Protein AF-A0A815REK2-F1 (afdb_monomer_lite)

Secondary structure (DSSP, 8-state):
-------------S--------------TTSHHHHHHHHHHHHHHHH-S-------------HHHHHHHHHHHHTS-S---HHHHTTT-HHHHHHHHHHHHHHHHHHHHHHHHHHHHHHHHHHHHHHHHHHHHHHHHHHHHHHHHHHHHHHHHHHHHHHHHHHHHHHHHHHHHHHHHHHHHHHHHHHHHHHHHHHHHHHHHHHHHHHHHHHHHHHHHHHHHHHHHHHHHHHHHHHHHHHHS--HHHHHHHHHHHHHHHHHHHHHHHHHHHHHHHHHHHHHHHHHHHHHHHHHHHHHHHHHHHHHH-

Organism: NCBI:txid392030

Radius of gyration: 104.07 Å; chains: 1; bounding box: 160×60×293 Å

Sequence (306 aa):
MPCEFWLFGSDVQKKGIVTSIPTFGCNSGTSITIMLETLHQWMSSTYNKQVCIFTDGEDKYDEATFTAKFNQIRNRNHSVSVYDICRTNVEPLKRIFASISCTIVTTRDEIDQLVQQINQNIAIDNDLLQGITRVENNVQKLIVNYQKLEKNSKELKILTDKLTSESQTIQASADQAIVAKEKQKLETASNELKQHISDIADHIKRLKENERKIKRLNDDIDDARDTIAELNTKIKAETNSPNPNIQKIQSFQLQIVEQEKKIVEIEDKISTLKQNSASAVQNFELLRDKTEETQTKVTSTLKTIN

InterPro domains:
  IPR036465 von Willebrand factor A-like domain superfamily [SSF53300] (23-120)

Structure (mmCIF, N/CA/C/O backbone):
data_AF-A0A815REK2-F1
#
_entry.id   AF-A0A815REK2-F1
#
loop_
_atom_site.group_PDB
_atom_site.id
_atom_site.type_symbol
_atom_site.label_atom_id
_atom_site.label_alt_id
_atom_site.label_comp_id
_atom_site.label_asym_id
_atom_site.label_entity_id
_atom_site.label_seq_id
_atom_site.pdbx_PDB_ins_code
_atom_site.Cartn_x
_atom_site.Cartn_y
_atom_site.Cartn_z
_atom_site.occupancy
_atom_site.B_iso_or_equiv
_atom_site.auth_seq_id
_atom_site.auth_comp_id
_atom_site.auth_asym_id
_atom_site.auth_atom_id
_atom_site.pdbx_PDB_model_num
ATOM 1 N N . MET A 1 1 ? 41.272 51.834 -130.971 1.00 29.14 1 MET A N 1
ATOM 2 C CA . MET A 1 1 ? 40.015 51.350 -130.361 1.00 29.14 1 MET A CA 1
ATOM 3 C C . MET A 1 1 ? 40.391 50.570 -129.112 1.00 29.14 1 MET A C 1
ATOM 5 O O . MET A 1 1 ? 41.301 49.756 -129.223 1.00 29.14 1 MET A O 1
ATOM 9 N N . PRO A 1 2 ? 39.817 50.877 -127.939 1.00 27.23 2 PRO A N 1
ATOM 10 C CA . PRO A 1 2 ? 40.194 50.235 -126.685 1.00 27.23 2 PRO A CA 1
ATOM 11 C C . PRO A 1 2 ? 39.584 48.829 -126.621 1.00 27.23 2 PRO A C 1
ATOM 13 O O . PRO A 1 2 ? 38.385 48.671 -126.830 1.00 27.23 2 PRO A O 1
ATOM 16 N N . CYS A 1 3 ? 40.405 47.811 -126.364 1.00 27.50 3 CYS A N 1
ATOM 17 C CA . CYS A 1 3 ? 39.909 46.483 -126.011 1.00 27.50 3 CYS A CA 1
ATOM 18 C C . CYS A 1 3 ? 39.581 46.489 -124.515 1.00 27.50 3 CYS A C 1
ATOM 20 O O . CYS A 1 3 ? 40.487 46.516 -123.684 1.00 27.50 3 CYS A O 1
ATOM 22 N N . GLU A 1 4 ? 38.294 46.508 -124.179 1.00 25.67 4 GLU A N 1
ATOM 23 C CA . GLU A 1 4 ? 37.819 46.239 -122.823 1.00 25.67 4 GLU A CA 1
ATOM 24 C C . GLU A 1 4 ? 38.001 44.750 -122.506 1.00 25.67 4 GLU A C 1
ATOM 26 O O . GLU A 1 4 ? 37.571 43.885 -123.270 1.00 25.67 4 GLU A O 1
ATOM 31 N N . PHE A 1 5 ? 38.634 44.448 -121.372 1.00 30.42 5 PHE A N 1
ATOM 32 C CA . PHE A 1 5 ? 38.740 43.092 -120.842 1.00 30.42 5 PHE A CA 1
ATOM 33 C C . PHE A 1 5 ? 37.793 42.940 -119.651 1.00 30.42 5 PHE A C 1
ATOM 35 O O . PHE A 1 5 ? 37.905 43.663 -118.663 1.00 30.42 5 PHE A O 1
ATOM 42 N N . TRP A 1 6 ? 36.877 41.978 -119.744 1.00 26.83 6 TRP A N 1
ATOM 43 C CA . TRP A 1 6 ? 35.986 41.584 -118.656 1.00 26.83 6 TRP A CA 1
ATOM 44 C C . TRP A 1 6 ? 36.604 40.409 -117.891 1.00 26.83 6 TRP A C 1
ATOM 46 O O . TRP A 1 6 ? 36.891 39.365 -118.475 1.00 26.83 6 TRP A O 1
ATOM 56 N N . LEU A 1 7 ? 36.792 40.569 -116.581 1.00 29.47 7 LEU A N 1
ATOM 57 C CA . LEU A 1 7 ? 37.136 39.488 -115.657 1.00 29.47 7 LEU A CA 1
ATOM 58 C C . LEU A 1 7 ? 35.852 39.021 -114.962 1.00 29.47 7 LEU A C 1
ATOM 60 O O . LEU A 1 7 ? 35.290 39.750 -114.148 1.00 29.47 7 LEU A O 1
ATOM 64 N N . PHE A 1 8 ? 35.394 37.806 -115.264 1.00 29.94 8 PHE A N 1
ATOM 65 C CA . PHE A 1 8 ? 34.380 37.127 -114.456 1.00 29.94 8 PHE A CA 1
ATOM 66 C C . PHE A 1 8 ? 35.081 36.360 -113.333 1.00 29.94 8 PHE A C 1
ATOM 68 O O . PHE A 1 8 ? 35.720 35.341 -113.580 1.00 29.94 8 PHE A O 1
ATOM 75 N N . GLY A 1 9 ? 34.972 36.859 -112.101 1.00 31.19 9 GLY A N 1
ATOM 76 C CA . GLY A 1 9 ? 35.385 36.147 -110.894 1.00 31.19 9 GLY A CA 1
ATOM 77 C C . GLY A 1 9 ? 34.181 35.918 -109.990 1.00 31.19 9 GLY A C 1
ATOM 78 O O . GLY A 1 9 ? 33.690 36.858 -109.375 1.00 31.19 9 GLY A O 1
ATOM 79 N N . SER A 1 10 ? 33.694 34.680 -109.929 1.00 30.41 10 SER A N 1
ATOM 80 C CA . SER A 1 10 ? 32.761 34.215 -108.900 1.00 30.41 10 SER A CA 1
ATOM 81 C C . SER A 1 10 ? 33.522 33.863 -107.617 1.00 30.41 10 SER A C 1
ATOM 83 O O . SER A 1 10 ? 34.574 33.228 -107.683 1.00 30.41 10 SER A O 1
ATOM 85 N N . ASP A 1 11 ? 32.966 34.258 -106.471 1.00 32.06 11 ASP A N 1
ATOM 86 C CA . ASP A 1 11 ? 33.455 34.007 -105.109 1.00 32.06 11 ASP A CA 1
ATOM 87 C C . ASP A 1 11 ? 33.949 32.574 -104.848 1.00 32.06 11 ASP A C 1
ATOM 89 O O . ASP A 1 11 ? 33.210 31.615 -105.068 1.00 32.06 11 ASP A O 1
ATOM 93 N N . VAL A 1 12 ? 35.135 32.441 -104.230 1.00 33.12 12 VAL A N 1
ATOM 94 C CA . VAL A 1 12 ? 35.497 31.277 -103.397 1.00 33.12 12 VAL A CA 1
ATOM 95 C C . VAL A 1 12 ? 36.352 31.724 -102.204 1.00 33.12 12 VAL A C 1
ATOM 97 O O . VAL A 1 12 ? 37.527 32.068 -102.335 1.00 33.12 12 VAL A O 1
ATOM 100 N N . GLN A 1 13 ? 35.762 31.669 -101.007 1.00 32.91 13 GLN A N 1
ATOM 101 C CA . GLN A 1 13 ? 36.493 31.653 -99.742 1.00 32.91 13 GLN A CA 1
ATOM 102 C C . GLN A 1 13 ? 37.077 30.259 -99.467 1.00 32.91 13 GLN A C 1
ATOM 104 O O . GLN A 1 13 ? 36.375 29.257 -99.555 1.00 32.91 13 GLN A O 1
ATOM 109 N N . LYS A 1 14 ? 38.316 30.268 -98.958 1.00 34.75 14 LYS A N 1
ATOM 110 C CA . LYS A 1 14 ? 39.015 29.214 -98.197 1.00 34.75 14 LYS A CA 1
ATOM 111 C C . LYS A 1 14 ? 39.405 27.929 -98.947 1.00 34.75 14 LYS A C 1
ATOM 113 O O . LYS A 1 14 ? 38.580 27.170 -99.427 1.00 34.75 14 LYS A O 1
ATOM 118 N N . LYS A 1 15 ? 40.709 27.641 -98.819 1.00 35.22 15 LYS A N 1
ATOM 119 C CA . LYS A 1 15 ? 41.502 26.503 -99.321 1.00 35.22 15 LYS A CA 1
ATOM 120 C C . LYS A 1 15 ? 41.892 26.629 -100.792 1.00 35.22 15 LYS A C 1
ATOM 122 O O . LYS A 1 15 ? 41.181 26.230 -101.703 1.00 35.22 15 LYS A O 1
ATOM 127 N N . GLY A 1 16 ? 43.073 27.217 -100.979 1.00 35.16 16 GLY A N 1
ATOM 128 C CA . GLY A 1 16 ? 43.698 27.433 -102.271 1.00 35.16 16 GLY A CA 1
ATOM 129 C C . GLY A 1 16 ? 44.081 26.125 -102.948 1.00 35.16 16 GLY A C 1
ATOM 130 O O . GLY A 1 16 ? 45.058 25.496 -102.563 1.00 35.16 16 GLY A O 1
ATOM 131 N N . ILE A 1 17 ? 43.325 25.779 -103.984 1.00 32.78 17 ILE A N 1
ATOM 132 C CA . ILE A 1 17 ? 43.828 25.155 -105.206 1.00 32.78 17 ILE A CA 1
ATOM 133 C C . ILE A 1 17 ? 43.044 25.818 -106.344 1.00 32.78 17 ILE A C 1
ATOM 135 O O . ILE A 1 17 ? 41.855 25.562 -106.521 1.00 32.78 17 ILE A O 1
ATOM 139 N N . VAL A 1 18 ? 43.686 26.724 -107.082 1.00 31.91 18 VAL A N 1
ATOM 140 C CA . VAL A 1 18 ? 43.109 27.319 -108.296 1.00 31.91 18 VAL A CA 1
ATOM 141 C C . VAL A 1 18 ? 43.255 26.287 -109.416 1.00 31.91 18 VAL A C 1
ATOM 143 O O . VAL A 1 18 ? 44.373 25.935 -109.775 1.00 31.91 18 VAL A O 1
ATOM 146 N N . THR A 1 19 ? 42.143 25.761 -109.933 1.00 31.48 19 THR A N 1
ATOM 147 C CA . THR A 1 19 ? 42.112 24.677 -110.942 1.00 31.48 19 THR A CA 1
ATOM 148 C C . THR A 1 19 ? 41.732 25.138 -112.353 1.00 31.48 19 THR A C 1
ATOM 150 O O . THR A 1 19 ? 41.485 24.306 -113.220 1.00 31.48 19 THR A O 1
ATOM 153 N N . SER A 1 20 ? 41.725 26.441 -112.643 1.00 34.88 20 SER A N 1
ATOM 154 C CA . SER A 1 20 ? 41.377 26.946 -113.978 1.00 34.88 20 SER A CA 1
ATOM 155 C C . SER A 1 20 ? 42.457 27.862 -114.550 1.00 34.88 20 SER A C 1
ATOM 157 O O . SER A 1 20 ? 42.703 28.945 -114.021 1.00 34.88 20 SER A O 1
ATOM 159 N N . ILE A 1 21 ? 43.063 27.440 -115.663 1.00 34.72 21 ILE A N 1
ATOM 160 C CA . ILE A 1 21 ? 43.865 28.305 -116.535 1.00 34.72 21 ILE A CA 1
ATOM 161 C C . ILE A 1 21 ? 42.878 29.153 -117.357 1.00 34.72 21 ILE A C 1
ATOM 163 O O . ILE A 1 21 ? 42.015 28.574 -118.019 1.00 34.72 21 ILE A O 1
ATOM 167 N N . PRO A 1 22 ? 42.954 30.495 -117.338 1.00 37.12 22 PRO A N 1
ATOM 168 C CA . PRO A 1 22 ? 42.117 31.323 -118.198 1.00 37.12 22 PRO A CA 1
ATOM 169 C C . PRO A 1 22 ? 42.470 31.085 -119.674 1.00 37.12 22 PRO A C 1
ATOM 171 O O . PRO A 1 22 ? 43.611 31.270 -120.096 1.00 37.12 22 PRO A O 1
ATOM 174 N N . THR A 1 23 ? 41.487 30.680 -120.477 1.00 34.72 23 THR A N 1
ATOM 175 C CA . THR A 1 23 ? 41.604 30.635 -121.939 1.00 34.72 23 THR A CA 1
ATOM 176 C C . THR A 1 23 ? 41.498 32.046 -122.508 1.00 34.72 23 THR A C 1
ATOM 178 O O . THR A 1 23 ? 40.418 32.633 -122.514 1.00 34.72 23 THR A O 1
ATOM 181 N N . PHE A 1 24 ? 42.611 32.578 -123.015 1.00 39.12 24 PHE A N 1
ATOM 182 C CA . PHE A 1 24 ? 42.641 33.817 -123.790 1.00 39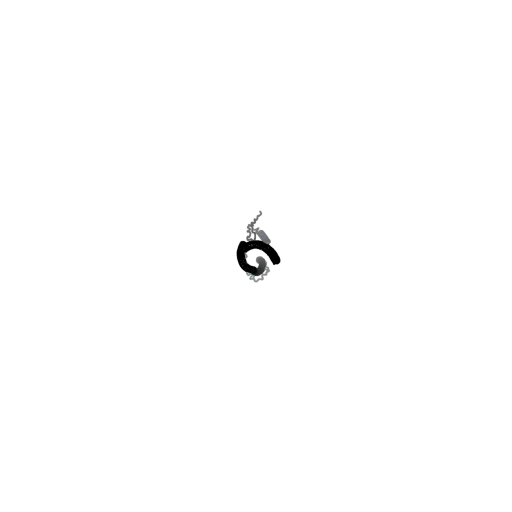.12 24 PHE A CA 1
ATOM 183 C C . PHE A 1 24 ? 42.698 33.485 -125.282 1.00 39.12 24 PHE A C 1
ATOM 185 O O . PHE A 1 24 ? 43.632 32.832 -125.741 1.00 39.12 24 PHE A O 1
ATOM 192 N N . GLY A 1 25 ? 41.704 33.934 -126.047 1.00 33.47 25 GLY A N 1
ATOM 193 C CA . GLY A 1 25 ? 41.722 33.866 -127.506 1.00 33.47 25 GLY A CA 1
ATOM 194 C C . GLY A 1 25 ? 41.747 35.267 -128.101 1.00 33.47 25 GLY A C 1
ATOM 195 O O . GLY A 1 25 ? 40.826 36.039 -127.850 1.00 33.47 25 GLY A O 1
ATOM 196 N N . CYS A 1 26 ? 42.763 35.596 -128.907 1.00 35.22 26 CYS A N 1
ATOM 197 C CA . CYS A 1 26 ? 42.624 36.638 -129.925 1.00 35.22 26 CYS A CA 1
ATOM 198 C C . CYS A 1 26 ? 43.633 36.496 -131.078 1.00 35.22 26 CYS A C 1
ATOM 200 O O . CYS A 1 26 ? 44.805 36.176 -130.882 1.00 35.22 26 CYS A O 1
ATOM 202 N N . ASN A 1 27 ? 43.123 36.754 -132.284 1.00 44.88 27 ASN A N 1
ATOM 203 C CA . ASN A 1 27 ? 43.748 36.607 -133.594 1.00 44.88 27 ASN A CA 1
ATOM 204 C C . ASN A 1 27 ? 44.620 37.824 -133.948 1.00 44.88 27 ASN A C 1
ATOM 206 O O . ASN A 1 27 ? 44.087 38.890 -134.242 1.00 44.88 27 ASN A O 1
ATOM 210 N N . SER A 1 28 ? 45.945 37.668 -133.942 1.00 41.34 28 SER A N 1
ATOM 211 C CA . SER A 1 28 ? 46.939 38.336 -134.815 1.00 41.34 28 SER A CA 1
ATOM 212 C C . SER A 1 28 ? 48.339 38.191 -134.197 1.00 41.34 28 SER A C 1
ATOM 214 O O . SER A 1 28 ? 48.528 38.356 -132.994 1.00 41.34 28 SER A O 1
ATOM 216 N N . GLY A 1 29 ? 49.331 37.835 -135.018 1.00 42.91 29 GLY A N 1
ATOM 217 C CA . GLY A 1 29 ? 50.669 37.373 -134.611 1.00 42.91 29 GLY A CA 1
ATOM 218 C C . GLY A 1 29 ? 51.602 38.393 -133.943 1.00 42.91 29 GLY A C 1
ATOM 219 O O . GLY A 1 29 ? 52.805 38.163 -133.917 1.00 42.91 29 GLY A O 1
ATOM 220 N N . THR A 1 30 ? 51.090 39.493 -133.390 1.00 44.28 30 THR A N 1
ATOM 221 C CA . THR A 1 30 ? 51.907 40.563 -132.784 1.00 44.28 30 THR A CA 1
ATOM 222 C C . THR A 1 30 ? 51.581 40.828 -131.308 1.00 44.28 30 THR A C 1
ATOM 224 O O . THR A 1 30 ? 52.181 41.708 -130.700 1.00 44.28 30 THR A O 1
ATOM 227 N N . SER A 1 31 ? 50.675 40.056 -130.690 1.00 45.97 31 SER A N 1
ATOM 228 C CA . SER A 1 31 ? 50.243 40.261 -129.291 1.00 45.97 31 SER A CA 1
ATOM 229 C C . SER A 1 31 ? 50.679 39.169 -128.297 1.00 45.97 31 SER A C 1
ATOM 231 O O . SER A 1 31 ? 50.389 39.289 -127.109 1.00 45.97 31 SER A O 1
ATOM 233 N N . ILE A 1 32 ? 51.405 38.132 -128.735 1.00 44.88 32 ILE A N 1
ATOM 234 C CA . ILE A 1 32 ? 51.828 37.011 -127.866 1.00 44.88 32 ILE A CA 1
ATOM 235 C C . ILE A 1 32 ? 52.987 37.408 -126.931 1.00 44.88 32 ILE A C 1
ATOM 237 O O . ILE A 1 32 ? 53.003 37.002 -125.772 1.00 44.88 32 ILE A O 1
ATOM 241 N N . THR A 1 33 ? 53.912 38.262 -127.379 1.00 44.44 33 THR A N 1
ATOM 242 C CA . THR A 1 33 ? 55.092 38.655 -126.585 1.00 44.44 33 THR A CA 1
ATOM 243 C C . THR A 1 33 ? 54.721 39.483 -125.351 1.00 44.44 33 THR A C 1
ATOM 245 O O . THR A 1 33 ? 55.183 39.181 -124.255 1.00 44.44 33 THR A O 1
ATOM 248 N N . ILE A 1 34 ? 53.805 40.452 -125.493 1.00 49.47 34 ILE A N 1
ATOM 249 C CA . ILE A 1 34 ? 53.329 41.277 -124.366 1.00 49.47 34 ILE A CA 1
ATOM 250 C C . ILE A 1 34 ? 52.503 40.427 -123.386 1.00 49.47 34 ILE A C 1
ATOM 252 O O . ILE A 1 34 ? 52.600 40.611 -122.174 1.00 49.47 34 ILE A O 1
ATOM 256 N N . MET A 1 35 ? 51.738 39.444 -123.881 1.00 49.59 35 MET A N 1
ATOM 257 C CA . MET A 1 35 ? 51.005 38.503 -123.026 1.00 49.59 35 MET A CA 1
ATOM 258 C C . MET A 1 35 ? 51.942 37.598 -122.216 1.00 49.59 35 MET A C 1
ATOM 260 O O . MET A 1 35 ? 51.697 37.395 -121.030 1.00 49.59 35 MET A O 1
ATOM 264 N N . LEU A 1 36 ? 53.028 37.097 -122.813 1.00 50.06 36 LEU A N 1
ATOM 265 C CA . LEU A 1 36 ? 54.002 36.246 -122.122 1.00 50.06 36 LEU A CA 1
ATOM 266 C C . LEU A 1 36 ? 54.844 37.020 -121.102 1.00 50.06 36 LEU A C 1
ATOM 268 O O . LEU A 1 36 ? 55.073 36.499 -120.014 1.00 50.06 36 LEU A O 1
ATOM 272 N N . GLU A 1 37 ? 55.242 38.263 -121.388 1.00 52.38 37 GLU A N 1
ATOM 273 C CA . GLU A 1 37 ? 55.919 39.123 -120.403 1.00 52.38 37 GLU A CA 1
ATOM 274 C C . GLU A 1 37 ? 55.001 39.488 -119.233 1.00 52.38 37 GLU A C 1
ATOM 276 O O . GLU A 1 37 ? 55.422 39.421 -118.077 1.00 52.38 37 GLU A O 1
ATOM 281 N N . THR A 1 38 ? 53.730 39.793 -119.507 1.00 54.78 38 THR A N 1
ATOM 282 C CA . THR A 1 38 ? 52.749 40.110 -118.457 1.00 54.78 38 THR A CA 1
ATOM 283 C C . THR A 1 38 ? 52.428 38.874 -117.608 1.00 54.78 38 THR A C 1
ATOM 285 O O . THR A 1 38 ? 52.347 38.971 -116.384 1.00 54.78 38 THR A O 1
ATOM 288 N N . LEU A 1 39 ? 52.325 37.688 -118.222 1.00 53.47 39 LEU A N 1
ATOM 289 C CA . LEU A 1 39 ? 52.135 36.418 -117.513 1.00 53.47 39 LEU A CA 1
ATOM 290 C C . LEU A 1 39 ? 53.371 36.049 -116.675 1.00 53.47 39 LEU A C 1
ATOM 292 O O . LEU A 1 39 ? 53.235 35.612 -115.534 1.00 53.47 39 LEU A O 1
ATOM 296 N N . HIS A 1 40 ? 54.577 36.276 -117.200 1.00 55.34 40 HIS A N 1
ATOM 297 C CA . HIS A 1 40 ? 55.833 36.038 -116.490 1.00 55.34 40 HIS A CA 1
ATOM 298 C C . HIS A 1 40 ? 56.012 36.987 -115.296 1.00 55.34 40 HIS A C 1
ATOM 300 O O . HIS A 1 40 ? 56.400 36.539 -114.216 1.00 55.34 40 HIS A O 1
ATOM 306 N N . GLN A 1 41 ? 55.684 38.277 -115.446 1.00 55.75 41 GLN A N 1
ATOM 307 C CA . GLN A 1 41 ? 55.695 39.246 -114.343 1.00 55.75 41 GLN A CA 1
ATOM 308 C C . GLN A 1 41 ? 54.628 38.926 -113.289 1.00 55.75 41 GLN A C 1
ATOM 310 O O . GLN A 1 41 ? 54.914 38.967 -112.090 1.00 55.75 41 GLN A O 1
ATOM 315 N N . TRP A 1 42 ? 53.419 38.541 -113.710 1.00 61.69 42 TRP A N 1
ATOM 316 C CA . TRP A 1 42 ? 52.353 38.155 -112.787 1.00 61.69 42 TRP A CA 1
ATOM 317 C C . TRP A 1 42 ? 52.721 36.900 -111.985 1.00 61.69 42 TRP A C 1
ATOM 319 O O . TRP A 1 42 ? 52.631 36.911 -110.756 1.00 61.69 42 TRP A O 1
ATOM 329 N N . MET A 1 43 ? 53.236 35.855 -112.642 1.00 49.75 43 MET A N 1
ATOM 330 C CA . MET A 1 43 ? 53.656 34.630 -111.955 1.00 49.75 43 MET A CA 1
ATOM 331 C C . MET A 1 43 ? 54.897 34.837 -111.074 1.00 49.75 43 MET A C 1
ATOM 333 O O . MET A 1 43 ? 54.939 34.311 -109.962 1.00 49.75 43 MET A O 1
ATOM 337 N N . SER A 1 44 ? 55.859 35.662 -111.501 1.00 52.22 44 SER A N 1
ATOM 338 C CA . SER A 1 44 ? 57.046 35.980 -110.691 1.00 52.22 44 SER A CA 1
ATOM 339 C C . SER A 1 44 ? 56.700 36.802 -109.442 1.00 52.22 44 SER A C 1
ATOM 341 O O . SER A 1 44 ? 57.241 36.531 -108.373 1.00 52.22 44 SER A O 1
ATOM 343 N N . SER A 1 45 ? 55.768 37.762 -109.538 1.00 50.25 45 SER A N 1
ATOM 344 C CA . SER A 1 45 ? 55.345 38.593 -108.393 1.00 50.25 45 SER A CA 1
ATOM 345 C C . SER A 1 45 ? 54.457 37.851 -107.386 1.00 50.25 45 SER A C 1
ATOM 347 O O . SER A 1 45 ? 54.510 38.138 -106.193 1.00 50.25 45 SER A O 1
ATOM 349 N N . THR A 1 46 ? 53.665 36.882 -107.855 1.00 47.28 46 THR A N 1
ATOM 350 C CA . THR A 1 46 ? 52.672 36.176 -107.028 1.00 47.28 46 THR A CA 1
ATOM 351 C C . THR A 1 46 ? 53.265 34.956 -106.323 1.00 47.28 46 THR A C 1
ATOM 353 O O . THR A 1 46 ? 52.876 34.645 -105.199 1.00 47.28 46 THR A O 1
ATOM 356 N N . TYR A 1 47 ? 54.221 34.270 -106.958 1.00 48.16 47 TYR A N 1
ATOM 357 C CA . TYR A 1 47 ? 54.763 33.004 -106.454 1.00 48.16 47 TYR A CA 1
ATOM 358 C C . TYR A 1 47 ? 56.240 33.068 -106.056 1.00 48.16 47 TYR A C 1
ATOM 360 O O . TYR A 1 47 ? 56.749 32.085 -105.530 1.00 48.16 47 TYR A O 1
ATOM 368 N N . ASN A 1 48 ? 56.916 34.205 -106.265 1.00 40.66 48 ASN A N 1
ATOM 369 C CA . ASN A 1 48 ? 58.326 34.428 -105.921 1.00 40.66 48 ASN A CA 1
ATOM 370 C C . ASN A 1 48 ? 59.261 33.296 -106.412 1.00 40.66 48 ASN A C 1
ATOM 372 O O . ASN A 1 48 ? 60.179 32.873 -105.710 1.00 40.66 48 ASN A O 1
ATOM 376 N N . LYS A 1 49 ? 58.994 32.781 -107.620 1.00 45.72 49 LYS A N 1
ATOM 377 C CA . LYS A 1 49 ? 59.758 31.719 -108.293 1.00 45.72 49 LYS A CA 1
ATOM 378 C C . LYS A 1 49 ? 60.191 32.186 -109.683 1.00 45.72 49 LYS A C 1
ATOM 380 O O . LYS A 1 49 ? 59.430 32.864 -110.369 1.00 45.72 49 LYS A O 1
ATOM 385 N N . GLN A 1 50 ? 61.394 31.797 -110.112 1.00 42.34 50 GLN A N 1
ATOM 386 C CA . GLN A 1 50 ? 61.833 31.953 -111.503 1.00 42.34 50 GLN A CA 1
ATOM 387 C C . GLN A 1 50 ? 60.994 31.039 -112.405 1.00 42.34 50 GLN A C 1
ATOM 389 O O . GLN A 1 50 ? 61.053 29.818 -112.283 1.00 42.34 50 GLN A O 1
ATOM 394 N N . VAL A 1 51 ? 60.218 31.625 -113.316 1.00 37.28 51 VAL A N 1
ATOM 395 C CA . VAL A 1 51 ? 59.425 30.882 -114.303 1.00 37.28 51 VAL A CA 1
ATOM 396 C C . VAL A 1 51 ? 60.225 30.780 -115.600 1.00 37.28 51 VAL A C 1
ATOM 398 O O . VAL A 1 51 ? 60.333 31.752 -116.333 1.00 37.28 51 VAL A O 1
ATOM 401 N N . CYS A 1 52 ? 60.787 29.623 -115.942 1.00 38.31 52 CYS A N 1
ATOM 402 C CA . CYS A 1 52 ? 61.404 29.441 -117.262 1.00 38.31 52 CYS A CA 1
ATOM 403 C C . CYS A 1 52 ? 60.313 29.229 -118.327 1.00 38.31 52 CYS A C 1
ATOM 405 O O . CYS A 1 52 ? 59.701 28.167 -118.380 1.00 38.31 52 CYS A O 1
ATOM 407 N N . ILE A 1 53 ? 60.074 30.228 -119.181 1.00 38.41 53 ILE A N 1
ATOM 408 C CA . ILE A 1 53 ? 59.195 30.113 -120.355 1.00 38.41 53 ILE A CA 1
ATOM 409 C C . ILE A 1 53 ? 60.080 29.900 -121.590 1.00 38.41 53 ILE A C 1
ATOM 411 O O . ILE A 1 53 ? 60.878 30.775 -121.920 1.00 38.41 53 ILE A O 1
ATOM 415 N N . PHE A 1 54 ? 59.935 28.770 -122.286 1.00 37.66 54 PHE A N 1
ATOM 416 C CA . PHE A 1 54 ? 60.498 28.571 -123.626 1.00 37.66 54 PHE A CA 1
ATOM 417 C C . PHE A 1 54 ? 59.370 28.623 -124.662 1.00 37.66 54 PHE A C 1
ATOM 419 O O . PHE A 1 54 ? 58.372 27.922 -124.529 1.00 37.66 54 PHE A O 1
ATOM 426 N N . THR A 1 55 ? 59.522 29.464 -125.686 1.00 38.16 55 THR A N 1
ATOM 427 C CA . THR A 1 55 ? 58.642 29.494 -126.861 1.00 38.16 55 THR A CA 1
ATOM 428 C C . THR A 1 55 ? 59.163 28.509 -127.906 1.00 38.16 55 THR A C 1
ATOM 430 O O . THR A 1 55 ? 60.265 28.693 -128.428 1.00 38.16 55 THR A O 1
ATOM 433 N N . ASP A 1 56 ? 58.384 27.469 -128.202 1.00 36.69 56 ASP A N 1
ATOM 434 C CA . ASP A 1 56 ? 58.672 26.503 -129.264 1.00 36.69 56 ASP A CA 1
ATOM 435 C C . ASP A 1 56 ? 58.550 27.171 -130.642 1.00 36.69 56 ASP A C 1
ATOM 437 O O . ASP A 1 56 ? 57.458 27.453 -131.130 1.00 36.69 56 ASP A O 1
ATOM 441 N N . GLY A 1 57 ? 59.695 27.437 -131.270 1.00 38.56 57 GLY A N 1
ATOM 442 C CA . GLY A 1 57 ? 59.804 27.525 -132.723 1.00 38.56 57 GLY A CA 1
ATOM 443 C C . GLY A 1 57 ? 60.116 26.129 -133.253 1.00 38.56 57 GLY A C 1
ATOM 444 O O . GLY A 1 57 ? 61.123 25.540 -132.860 1.00 38.56 57 GLY A O 1
ATOM 445 N N . GLU A 1 58 ? 59.219 25.592 -134.076 1.00 38.62 58 GLU A N 1
ATOM 446 C CA . GLU A 1 58 ? 59.300 24.264 -134.681 1.00 38.62 58 GLU A CA 1
ATOM 447 C C . GLU A 1 58 ? 60.610 24.055 -135.455 1.00 38.62 58 GLU A C 1
ATOM 449 O O . GLU A 1 58 ? 60.787 24.595 -136.539 1.00 38.62 58 GLU A O 1
ATOM 454 N N . ASP A 1 59 ? 61.484 23.195 -134.936 1.00 40.25 59 ASP A N 1
ATOM 455 C CA . ASP A 1 59 ? 62.420 22.408 -135.736 1.00 40.25 59 ASP A CA 1
ATOM 456 C C . ASP A 1 59 ? 62.481 21.008 -135.115 1.00 40.25 59 ASP A C 1
ATOM 458 O O . ASP A 1 59 ? 63.023 20.798 -134.026 1.00 40.25 59 ASP A O 1
ATOM 462 N N . LYS A 1 60 ? 61.867 20.032 -135.793 1.00 39.16 60 LYS A N 1
ATOM 463 C CA . LYS A 1 60 ? 61.912 18.613 -135.417 1.00 39.16 60 LYS A CA 1
ATOM 464 C C . LYS A 1 60 ? 63.348 18.102 -135.560 1.00 39.16 60 LYS A C 1
ATOM 466 O O . LYS A 1 60 ? 63.752 17.676 -136.638 1.00 39.16 60 LYS A O 1
ATOM 471 N N . TYR A 1 61 ? 64.118 18.132 -134.476 1.00 46.44 61 TYR A N 1
ATOM 472 C CA . TYR A 1 61 ? 65.400 17.435 -134.390 1.00 46.44 61 TYR A CA 1
ATOM 473 C C . TYR A 1 61 ? 65.159 15.981 -133.967 1.00 46.44 61 TYR A C 1
ATOM 475 O O . TYR A 1 61 ? 64.818 15.699 -132.823 1.00 46.44 61 TYR A O 1
ATOM 483 N N . ASP A 1 62 ? 65.317 15.063 -134.917 1.00 48.00 62 ASP A N 1
ATOM 484 C CA . ASP A 1 62 ? 65.279 13.617 -134.701 1.00 48.00 62 ASP A CA 1
ATOM 485 C C . ASP A 1 62 ? 66.558 13.136 -133.976 1.00 48.00 62 ASP A C 1
ATOM 487 O O . ASP A 1 62 ? 67.687 13.369 -134.423 1.00 48.00 62 ASP A O 1
ATOM 491 N N . GLU A 1 63 ? 66.375 12.450 -132.846 1.00 46.09 63 GLU A N 1
ATOM 492 C CA . GLU A 1 63 ? 67.418 11.859 -131.995 1.00 46.09 63 GLU A CA 1
ATOM 493 C C . GLU A 1 63 ? 68.306 10.852 -132.757 1.00 46.09 63 GLU A C 1
ATOM 495 O O . GLU A 1 63 ? 69.514 10.738 -132.491 1.00 46.09 63 GLU A O 1
ATOM 500 N N . ALA A 1 64 ? 67.761 10.187 -133.783 1.00 54.47 64 ALA A N 1
ATOM 501 C CA . ALA A 1 64 ? 68.528 9.294 -134.646 1.00 54.47 64 ALA A CA 1
ATOM 502 C C . ALA A 1 64 ? 69.527 10.067 -135.529 1.00 54.47 64 ALA A C 1
ATOM 504 O O . ALA A 1 64 ? 70.650 9.603 -135.751 1.00 54.47 64 ALA A O 1
ATOM 505 N N . THR A 1 65 ? 69.190 11.291 -135.946 1.00 56.72 65 THR A N 1
ATOM 506 C CA . THR A 1 65 ? 70.072 12.166 -136.735 1.00 56.72 65 THR A CA 1
ATOM 507 C C . THR A 1 65 ? 71.245 12.712 -135.901 1.00 56.72 65 THR A C 1
ATOM 509 O O . THR A 1 65 ? 72.370 12.820 -136.404 1.00 56.72 65 THR A O 1
ATOM 512 N N . PHE A 1 66 ? 71.031 12.999 -134.609 1.00 55.44 66 PHE A N 1
ATOM 513 C CA . PHE A 1 66 ? 72.107 13.388 -133.683 1.00 55.44 66 PHE A CA 1
ATOM 514 C C . PHE A 1 66 ? 73.066 12.221 -133.415 1.00 55.44 66 PHE A C 1
ATOM 516 O O . PHE A 1 66 ? 74.284 12.372 -133.546 1.00 55.44 66 PHE A O 1
ATOM 523 N N . THR A 1 67 ? 72.522 11.035 -133.135 1.00 59.50 67 THR A N 1
ATOM 524 C CA . THR A 1 67 ? 73.308 9.816 -132.882 1.00 59.50 67 THR A CA 1
ATOM 525 C C . THR A 1 67 ? 74.134 9.407 -134.109 1.00 59.50 67 THR A C 1
ATOM 527 O O . THR A 1 67 ? 75.306 9.040 -133.982 1.00 59.50 67 THR A O 1
ATOM 530 N N . ALA A 1 68 ? 73.577 9.548 -135.316 1.00 57.19 68 ALA A N 1
ATOM 531 C CA . ALA A 1 68 ? 74.284 9.282 -136.567 1.00 57.19 68 ALA A CA 1
ATOM 532 C C . ALA A 1 68 ? 75.459 10.251 -136.808 1.00 57.19 68 ALA A C 1
ATOM 534 O O . ALA A 1 68 ? 76.557 9.803 -137.149 1.00 57.19 68 ALA A O 1
ATOM 535 N N . LYS A 1 69 ? 75.280 11.562 -136.576 1.00 56.06 69 LYS A N 1
ATOM 536 C CA . LYS A 1 69 ? 76.360 12.563 -136.709 1.00 56.06 69 LYS A CA 1
ATOM 537 C C . LYS A 1 69 ? 77.429 12.429 -135.621 1.00 56.06 69 LYS A C 1
ATOM 539 O O . LYS A 1 69 ? 78.615 12.544 -135.926 1.00 56.06 69 LYS A O 1
ATOM 544 N N . PHE A 1 70 ? 77.039 12.134 -134.382 1.00 54.47 70 PHE A N 1
ATOM 545 C CA . PHE A 1 70 ? 77.970 11.913 -133.272 1.00 54.47 70 PHE A CA 1
ATOM 546 C C . PHE A 1 70 ? 78.879 10.696 -133.530 1.00 54.47 70 PHE A C 1
ATOM 548 O O . PHE A 1 70 ? 80.095 10.777 -133.355 1.00 54.47 70 PHE A O 1
ATOM 555 N N . ASN A 1 71 ? 78.325 9.601 -134.063 1.00 57.25 71 ASN A N 1
ATOM 556 C CA . ASN A 1 71 ? 79.110 8.425 -134.454 1.00 57.25 71 ASN A CA 1
ATOM 557 C C . ASN A 1 71 ? 79.977 8.660 -135.708 1.00 57.25 71 ASN A C 1
ATOM 559 O O . ASN A 1 71 ? 81.068 8.098 -135.810 1.00 57.25 71 ASN A O 1
ATOM 563 N N . GLN A 1 72 ? 79.558 9.533 -136.633 1.00 54.00 72 GLN A N 1
ATOM 564 C CA . GLN A 1 72 ? 80.376 9.945 -137.784 1.00 54.00 72 GLN A CA 1
ATOM 565 C C . GLN A 1 72 ? 81.613 10.762 -137.375 1.00 54.00 72 GLN A C 1
ATOM 567 O O . GLN A 1 72 ? 82.674 10.615 -137.983 1.00 54.00 72 GLN A O 1
ATOM 572 N N . ILE A 1 73 ? 81.488 11.595 -136.338 1.00 54.41 73 ILE A N 1
ATOM 573 C CA . ILE A 1 73 ? 82.590 12.387 -135.771 1.00 54.41 73 ILE A CA 1
ATOM 574 C C . ILE A 1 73 ? 83.527 11.494 -134.941 1.00 54.41 73 ILE A C 1
ATOM 576 O O . ILE A 1 73 ? 84.741 11.647 -135.026 1.00 54.41 73 ILE A O 1
ATOM 580 N N . ARG A 1 74 ? 82.991 10.494 -134.225 1.00 49.69 74 ARG A N 1
ATOM 581 C CA . ARG A 1 74 ? 83.779 9.520 -133.443 1.00 49.69 74 ARG A CA 1
ATOM 582 C C . ARG A 1 74 ? 84.691 8.623 -134.297 1.00 49.69 74 ARG A C 1
ATOM 584 O O . ARG A 1 74 ? 85.738 8.208 -133.815 1.00 49.69 74 ARG A O 1
ATOM 591 N N . ASN A 1 75 ? 84.322 8.342 -135.551 1.00 54.41 75 ASN A N 1
ATOM 592 C CA . ASN A 1 75 ? 85.052 7.422 -136.439 1.00 54.41 75 ASN A CA 1
ATOM 593 C C . ASN A 1 75 ? 86.076 8.093 -137.377 1.00 54.41 75 ASN A C 1
ATOM 595 O O . ASN A 1 75 ? 86.711 7.407 -138.179 1.00 54.41 75 ASN A O 1
ATOM 599 N N . ARG A 1 76 ? 86.281 9.414 -137.289 1.00 45.84 76 ARG A N 1
ATOM 600 C CA . ARG A 1 76 ? 87.394 10.095 -137.969 1.00 45.84 76 ARG A CA 1
ATOM 601 C C . ARG A 1 76 ? 88.496 10.367 -136.948 1.00 45.84 76 ARG A C 1
ATOM 603 O O . ARG A 1 76 ? 88.344 11.234 -136.099 1.00 45.84 76 ARG A O 1
ATOM 610 N N . ASN A 1 77 ? 89.599 9.622 -137.051 1.00 44.44 77 ASN A N 1
ATOM 611 C CA . ASN A 1 77 ? 90.836 9.743 -136.261 1.00 44.44 77 ASN A CA 1
ATOM 612 C C . ASN A 1 77 ? 91.564 11.086 -136.488 1.00 44.44 77 ASN A C 1
ATOM 614 O O . ASN A 1 77 ? 92.718 11.125 -136.912 1.00 44.44 77 ASN A O 1
ATOM 618 N N . HIS A 1 78 ? 90.896 12.206 -136.235 1.00 42.03 78 HIS A N 1
ATOM 619 C CA . HIS A 1 78 ? 91.488 13.535 -136.172 1.00 42.03 78 HIS A CA 1
ATOM 620 C C . HIS A 1 78 ? 91.156 14.120 -134.806 1.00 42.03 78 HIS A C 1
ATOM 622 O O . HIS A 1 78 ? 90.017 14.052 -134.352 1.00 42.03 78 HIS A O 1
ATOM 628 N N . SER A 1 79 ? 92.173 14.661 -134.139 1.00 40.59 79 SER A N 1
ATOM 629 C CA . SER A 1 79 ? 92.051 15.408 -132.894 1.00 40.59 79 SER A CA 1
ATOM 630 C C . SER A 1 79 ? 91.087 16.581 -133.092 1.00 40.59 79 SER A C 1
ATOM 632 O O . SER A 1 79 ? 91.492 17.662 -133.522 1.00 40.59 79 SER A O 1
ATOM 634 N N . VAL A 1 80 ? 89.803 16.363 -132.810 1.00 38.53 80 VAL A N 1
ATOM 635 C CA . VAL A 1 80 ? 88.813 17.434 -132.732 1.00 38.53 80 VAL A CA 1
ATOM 636 C C . VAL A 1 80 ? 89.073 18.157 -131.419 1.00 38.53 80 VAL A C 1
ATOM 638 O O . VAL A 1 80 ? 88.716 17.696 -130.337 1.00 38.53 80 VAL A O 1
ATOM 641 N N . SER A 1 81 ? 89.781 19.275 -131.536 1.00 40.38 81 SER A N 1
ATOM 642 C CA . SER A 1 81 ? 89.900 20.290 -130.501 1.00 40.38 81 SER A CA 1
ATOM 643 C C . SER A 1 81 ? 88.504 20.630 -129.967 1.00 40.38 81 SER A C 1
ATOM 645 O O . SER A 1 81 ? 87.602 20.949 -130.741 1.00 40.38 81 SER A O 1
ATOM 647 N N . VAL A 1 82 ? 88.324 20.593 -128.641 1.00 45.50 82 VAL A N 1
ATOM 648 C CA . VAL A 1 82 ? 87.086 20.977 -127.923 1.00 45.50 82 VAL A CA 1
ATOM 649 C C . VAL A 1 82 ? 86.587 22.377 -128.337 1.00 45.50 82 VAL A C 1
ATOM 651 O O . VAL A 1 82 ? 85.414 22.699 -128.174 1.00 45.50 82 VAL A O 1
ATOM 654 N N . TYR A 1 83 ? 87.448 23.188 -128.958 1.00 41.38 83 TYR A N 1
ATOM 655 C CA . TYR A 1 83 ? 87.113 24.491 -129.524 1.00 41.38 83 TYR A CA 1
ATOM 656 C C . TYR A 1 83 ? 86.193 24.449 -130.766 1.00 41.38 83 TYR A C 1
ATOM 658 O O . TYR A 1 83 ? 85.429 25.393 -130.958 1.00 41.38 83 TYR A O 1
ATOM 666 N N . ASP A 1 84 ? 86.181 23.370 -131.562 1.00 40.75 84 ASP A N 1
ATOM 667 C CA . ASP A 1 84 ? 85.396 23.300 -132.814 1.00 40.75 84 ASP A CA 1
ATOM 668 C C . ASP A 1 84 ? 83.964 22.754 -132.637 1.00 40.75 84 ASP A C 1
ATOM 670 O O . ASP A 1 84 ? 83.097 23.001 -133.473 1.00 40.75 84 ASP A O 1
ATOM 674 N N . ILE A 1 85 ? 83.662 22.091 -131.514 1.00 47.28 85 ILE A N 1
ATOM 675 C CA . ILE A 1 85 ? 82.286 21.684 -131.145 1.00 47.28 85 ILE A CA 1
ATOM 676 C C . ILE A 1 85 ? 81.547 22.830 -130.424 1.00 47.28 85 ILE A C 1
ATOM 678 O O . ILE A 1 85 ? 80.319 22.923 -130.467 1.00 47.28 85 ILE A O 1
ATOM 682 N N . CYS A 1 86 ? 82.285 23.775 -129.836 1.00 40.09 86 CYS A N 1
ATOM 683 C CA . CYS A 1 86 ? 81.725 24.883 -129.061 1.00 40.09 86 CYS A CA 1
ATOM 684 C C . CYS A 1 86 ? 81.157 26.048 -129.895 1.00 40.09 86 CYS A C 1
ATOM 686 O O . CYS A 1 86 ? 80.605 26.977 -129.307 1.00 40.09 86 CYS A O 1
ATOM 688 N N . ARG A 1 87 ? 81.239 26.033 -131.238 1.00 40.84 87 ARG A N 1
ATOM 689 C CA . ARG A 1 87 ? 80.792 27.169 -132.076 1.00 40.84 87 ARG A CA 1
ATOM 690 C C . ARG A 1 87 ? 79.532 26.933 -132.920 1.00 40.84 87 ARG A C 1
ATOM 692 O O . ARG A 1 87 ? 79.029 27.895 -133.489 1.00 40.84 87 ARG A O 1
ATOM 699 N N . THR A 1 88 ? 78.978 25.719 -132.981 1.00 44.84 88 THR A N 1
ATOM 700 C CA . THR A 1 88 ? 77.830 25.425 -133.873 1.00 44.84 88 THR A CA 1
ATOM 701 C C . THR A 1 88 ? 76.663 24.647 -133.256 1.00 44.84 88 THR A C 1
ATOM 703 O O . THR A 1 88 ? 75.701 24.398 -133.970 1.00 44.84 88 THR A O 1
ATOM 706 N N . ASN A 1 89 ? 76.663 24.314 -131.955 1.00 52.47 89 ASN A N 1
ATOM 707 C CA . ASN A 1 89 ? 75.496 23.677 -131.306 1.00 52.47 89 ASN A CA 1
ATOM 708 C C . ASN A 1 89 ? 75.453 23.864 -129.768 1.00 52.47 89 ASN A C 1
ATOM 710 O O . ASN A 1 89 ? 75.361 22.909 -129.002 1.00 52.47 89 ASN A O 1
ATOM 714 N N . VAL A 1 90 ? 75.525 25.112 -129.289 1.00 52.47 90 VAL A N 1
ATOM 715 C CA . VAL A 1 90 ? 75.464 25.442 -127.843 1.00 52.47 90 VAL A CA 1
ATOM 716 C C . VAL A 1 90 ? 74.032 25.350 -127.282 1.00 52.47 90 VAL A C 1
ATOM 718 O O . VAL A 1 90 ? 73.823 25.132 -126.089 1.00 52.47 90 VAL A O 1
ATOM 721 N N . GLU A 1 91 ? 73.027 25.462 -128.145 1.00 57.41 91 GLU A N 1
ATOM 722 C CA . GLU A 1 91 ? 71.635 25.645 -127.728 1.00 57.41 91 GLU A CA 1
ATOM 723 C C . GLU A 1 91 ? 70.919 24.397 -127.189 1.00 57.41 91 GLU A C 1
ATOM 725 O O . GLU A 1 91 ? 70.207 24.520 -126.190 1.00 57.41 91 GLU A O 1
ATOM 730 N N . PRO A 1 92 ? 71.156 23.182 -127.721 1.00 60.16 92 PRO A N 1
ATOM 731 C CA . PRO A 1 92 ? 70.630 21.955 -127.122 1.00 60.16 92 PRO A CA 1
ATOM 732 C C . PRO A 1 92 ? 71.171 21.710 -125.706 1.00 60.16 92 PRO A C 1
ATOM 734 O O . PRO A 1 92 ? 70.419 21.330 -124.811 1.00 60.16 92 PRO A O 1
ATOM 737 N N . LEU A 1 93 ? 72.457 21.995 -125.467 1.00 57.53 93 LEU A N 1
ATOM 738 C CA . LEU A 1 93 ? 73.068 21.849 -124.143 1.00 57.53 93 LEU A CA 1
ATOM 739 C C . LEU A 1 93 ? 72.496 22.859 -123.145 1.00 57.53 93 LEU A C 1
ATOM 741 O O . LEU A 1 93 ? 72.167 22.473 -122.027 1.00 57.53 93 LEU A O 1
ATOM 745 N N . LYS A 1 94 ? 72.292 24.124 -123.543 1.00 62.91 94 LYS A N 1
ATOM 746 C CA . LYS A 1 94 ? 71.619 25.112 -122.681 1.00 62.91 94 LYS A CA 1
ATOM 747 C C . LYS A 1 94 ? 70.203 24.683 -122.295 1.00 62.91 94 LYS A C 1
ATOM 749 O O . LYS A 1 94 ? 69.833 24.854 -121.138 1.00 62.91 94 LYS A O 1
ATOM 754 N N . ARG A 1 95 ? 69.427 24.102 -123.222 1.00 62.28 95 ARG A N 1
ATOM 755 C CA . ARG A 1 95 ? 68.075 23.589 -122.925 1.00 62.28 95 ARG A CA 1
ATOM 756 C C . ARG A 1 95 ? 68.105 22.415 -121.945 1.00 62.28 95 ARG A C 1
ATOM 758 O O . ARG A 1 95 ? 67.310 22.400 -121.011 1.00 62.28 95 ARG A O 1
ATOM 765 N N . ILE A 1 96 ? 69.044 21.479 -122.101 1.00 68.81 96 ILE A N 1
ATOM 766 C CA . ILE A 1 96 ? 69.221 20.355 -121.165 1.00 68.81 96 ILE A CA 1
ATOM 767 C C . ILE A 1 96 ? 69.623 20.864 -119.775 1.00 68.81 96 ILE A C 1
ATOM 769 O O . ILE A 1 96 ? 69.009 20.474 -118.786 1.00 68.81 96 ILE A O 1
ATOM 773 N N . PHE A 1 97 ? 70.596 21.776 -119.680 1.00 67.38 97 PHE A N 1
ATOM 774 C CA . PHE A 1 97 ? 70.998 22.361 -118.396 1.00 67.38 97 PHE A CA 1
ATOM 775 C C . PHE A 1 97 ? 69.871 23.166 -117.740 1.00 67.38 97 PHE A C 1
ATOM 777 O O . PHE A 1 97 ? 69.682 23.053 -116.532 1.00 67.38 97 PHE A O 1
ATOM 784 N N . ALA A 1 98 ? 69.092 23.929 -118.511 1.00 67.44 98 ALA A N 1
ATOM 785 C CA . ALA A 1 98 ? 67.933 24.657 -117.998 1.00 67.44 98 ALA A CA 1
ATOM 786 C C . ALA A 1 98 ? 66.827 23.708 -117.506 1.00 67.44 98 ALA A C 1
ATOM 788 O O . ALA A 1 98 ? 66.267 23.937 -116.438 1.00 67.44 98 ALA A O 1
ATOM 789 N N . SER A 1 99 ? 66.555 22.618 -118.232 1.00 71.38 99 SER A N 1
ATOM 790 C CA . SER A 1 99 ? 65.594 21.588 -117.821 1.00 71.38 99 SER A CA 1
ATOM 791 C C . SER A 1 99 ? 66.044 20.868 -116.547 1.00 71.38 99 SER A C 1
ATOM 793 O O . SER A 1 99 ? 65.272 20.790 -115.598 1.00 71.38 99 SER A O 1
ATOM 795 N N . ILE A 1 100 ? 67.307 20.430 -116.471 1.00 71.12 100 ILE A N 1
ATOM 796 C CA . ILE A 1 100 ? 67.873 19.809 -115.264 1.00 71.12 100 ILE A CA 1
ATOM 797 C C . ILE A 1 100 ? 67.835 20.791 -114.088 1.00 71.12 100 ILE A C 1
ATOM 799 O O . ILE A 1 100 ? 67.414 20.420 -112.996 1.00 71.12 100 ILE A O 1
ATOM 803 N N . SER A 1 101 ? 68.222 22.051 -114.303 1.00 72.06 101 SER A N 1
ATOM 804 C CA . SER A 1 101 ? 68.183 23.087 -113.267 1.00 72.06 101 SER A CA 1
ATOM 805 C C . SER A 1 101 ? 66.757 23.356 -112.785 1.00 72.06 101 SER A C 1
ATOM 807 O O . SER A 1 101 ? 66.549 23.502 -111.585 1.00 72.06 101 SER A O 1
ATOM 809 N N . CYS A 1 102 ? 65.775 23.389 -113.689 1.00 71.75 102 CYS A N 1
ATOM 810 C CA . CYS A 1 102 ? 64.367 23.563 -113.343 1.00 71.75 102 CYS A CA 1
ATOM 811 C C . CYS A 1 102 ? 63.858 22.373 -112.519 1.00 71.75 102 CYS A C 1
ATOM 813 O O . CYS A 1 102 ? 63.336 22.580 -111.429 1.00 71.75 102 CYS A O 1
ATOM 815 N N . THR A 1 103 ? 64.128 21.137 -112.954 1.00 76.88 103 THR A N 1
ATOM 816 C CA . THR A 1 103 ? 63.772 19.922 -112.206 1.00 76.88 103 THR A CA 1
ATOM 817 C C . THR A 1 103 ? 64.409 19.901 -110.819 1.00 76.88 103 THR A C 1
ATOM 819 O O . THR A 1 103 ? 63.729 19.587 -109.846 1.00 76.88 103 THR A O 1
ATOM 822 N N . ILE A 1 104 ? 65.686 20.278 -110.688 1.00 78.12 104 ILE A N 1
ATOM 823 C CA . ILE A 1 104 ? 66.371 20.348 -109.389 1.00 78.12 104 ILE A CA 1
ATOM 824 C C . ILE A 1 104 ? 65.714 21.391 -108.479 1.00 78.12 104 ILE A C 1
ATOM 826 O O . ILE A 1 104 ? 65.498 21.109 -107.302 1.00 78.12 104 ILE A O 1
ATOM 830 N N . VAL A 1 105 ? 65.381 22.576 -109.000 1.00 79.19 105 VAL A N 1
ATOM 831 C CA . VAL A 1 105 ? 64.733 23.641 -108.215 1.00 79.19 105 VAL A CA 1
ATOM 832 C C . VAL A 1 105 ? 63.328 23.225 -107.779 1.00 79.19 105 VAL A C 1
ATOM 834 O O . VAL A 1 105 ? 63.005 23.356 -106.604 1.00 79.19 105 VAL A O 1
ATOM 837 N N . THR A 1 106 ? 62.519 22.650 -108.672 1.00 79.62 106 THR A N 1
ATOM 838 C CA . THR A 1 106 ? 61.186 22.136 -108.324 1.00 79.62 106 THR A CA 1
ATOM 839 C C . THR A 1 106 ? 61.269 21.016 -107.291 1.00 79.62 106 THR A C 1
ATOM 841 O O . THR A 1 106 ? 60.554 21.056 -106.296 1.00 79.62 106 THR A O 1
ATOM 844 N N . THR A 1 107 ? 62.196 20.070 -107.465 1.00 80.81 107 THR A N 1
ATOM 845 C CA . THR A 1 107 ? 62.403 18.978 -106.501 1.00 80.81 107 THR A CA 1
ATOM 846 C C . THR A 1 107 ? 62.849 19.520 -105.142 1.00 80.81 107 THR A C 1
ATOM 848 O O . THR A 1 107 ? 62.400 19.042 -104.105 1.00 80.81 107 THR A O 1
ATOM 851 N N . ARG A 1 108 ? 63.712 20.543 -105.119 1.00 87.69 108 ARG A N 1
ATOM 852 C CA . ARG A 1 108 ? 64.125 21.211 -103.881 1.00 87.69 108 ARG A CA 1
ATOM 853 C C . ARG A 1 108 ? 62.951 21.898 -103.190 1.00 87.69 108 ARG A C 1
ATOM 855 O O . ARG A 1 108 ? 62.804 21.728 -101.989 1.00 87.69 108 ARG A O 1
ATOM 862 N N . ASP A 1 109 ? 62.116 22.622 -103.929 1.00 83.44 109 ASP A N 1
ATOM 863 C CA . ASP A 1 109 ? 60.935 23.282 -103.368 1.00 83.44 109 ASP A CA 1
ATOM 864 C C . ASP A 1 109 ? 59.936 22.267 -102.790 1.00 83.44 109 ASP A C 1
ATOM 866 O O . ASP A 1 109 ? 59.363 22.503 -101.728 1.00 83.44 109 ASP A O 1
ATOM 870 N N . GLU A 1 110 ? 59.733 21.132 -103.465 1.00 90.00 110 GLU A N 1
ATOM 871 C CA . GLU A 1 110 ? 58.903 20.028 -102.966 1.00 90.00 110 GLU A CA 1
ATOM 872 C C . GLU A 1 110 ? 59.497 19.413 -101.692 1.00 90.00 110 GLU A C 1
ATOM 874 O O . GLU A 1 110 ? 58.772 19.181 -100.723 1.00 90.00 110 GLU A O 1
ATOM 879 N N . ILE A 1 111 ? 60.820 19.209 -101.648 1.00 89.38 111 ILE A N 1
ATOM 880 C CA . ILE A 1 111 ? 61.525 18.762 -100.439 1.00 89.38 111 ILE A CA 1
ATOM 881 C C . ILE A 1 111 ? 61.356 19.784 -99.309 1.00 89.38 111 ILE A C 1
ATOM 883 O O . ILE A 1 111 ? 61.021 19.393 -98.193 1.00 89.38 111 ILE A O 1
ATOM 887 N N . ASP A 1 112 ? 61.531 21.078 -99.573 1.00 89.00 112 ASP A N 1
ATOM 888 C CA . ASP A 1 112 ? 61.397 22.134 -98.566 1.00 89.00 112 ASP A CA 1
ATOM 889 C C . ASP A 1 112 ? 59.952 22.222 -98.033 1.00 89.00 112 ASP A C 1
ATOM 891 O O . ASP A 1 112 ? 59.745 22.380 -96.826 1.00 89.00 112 ASP A O 1
ATOM 895 N N . GLN A 1 113 ? 58.940 22.038 -98.891 1.00 90.69 113 GLN A N 1
ATOM 896 C CA . GLN A 1 113 ? 57.533 21.943 -98.477 1.00 90.69 113 GLN A CA 1
ATOM 897 C C . GLN A 1 113 ? 57.267 20.713 -97.604 1.00 90.69 113 GLN A C 1
ATOM 899 O O . GLN A 1 113 ? 56.617 20.830 -96.562 1.00 90.69 113 GLN A O 1
ATOM 904 N N . LEU A 1 114 ? 57.799 19.548 -97.982 1.00 92.50 114 LEU A N 1
ATOM 905 C CA . LEU A 1 114 ? 57.689 18.331 -97.177 1.00 92.50 114 LEU A CA 1
ATOM 906 C C . LEU A 1 114 ? 58.383 18.497 -95.821 1.00 92.50 114 LEU A C 1
ATOM 908 O O . LEU A 1 114 ? 57.819 18.113 -94.799 1.00 92.50 114 LEU A O 1
ATOM 912 N N . VAL A 1 115 ? 59.561 19.125 -95.778 1.00 93.25 115 VAL A N 1
ATOM 913 C CA . VAL A 1 115 ? 60.277 19.427 -94.528 1.00 93.25 115 VAL A CA 1
ATOM 914 C C . VAL A 1 115 ? 59.459 20.365 -93.639 1.00 93.25 115 VAL A C 1
ATOM 916 O O . VAL A 1 115 ? 59.346 20.123 -92.436 1.00 93.25 115 VAL A O 1
ATOM 919 N N . GLN A 1 116 ? 58.838 21.409 -94.198 1.00 92.19 116 GLN A N 1
ATOM 920 C CA . GLN A 1 116 ? 57.950 22.290 -93.433 1.00 92.19 116 GLN A CA 1
ATOM 921 C C . GLN A 1 116 ? 56.736 21.542 -92.876 1.00 92.19 116 GLN A C 1
ATOM 923 O O . GLN A 1 116 ? 56.406 21.712 -91.701 1.00 92.19 116 GLN A O 1
ATOM 928 N N . GLN A 1 117 ? 56.102 20.688 -93.682 1.00 93.44 117 GLN A N 1
ATOM 929 C CA . GLN A 1 117 ? 54.965 19.881 -93.244 1.00 93.44 117 GLN A CA 1
ATOM 930 C C . GLN A 1 117 ? 55.363 18.891 -92.138 1.00 93.44 117 GLN A C 1
ATOM 932 O O . GLN A 1 117 ? 54.647 18.756 -91.147 1.00 93.44 117 GLN A O 1
ATOM 937 N N . ILE A 1 118 ? 56.529 18.247 -92.256 1.00 93.88 118 ILE A N 1
ATOM 938 C CA . ILE A 1 118 ? 57.079 17.363 -91.219 1.00 93.88 118 ILE A CA 1
ATOM 939 C C . ILE A 1 118 ? 57.309 18.141 -89.920 1.00 93.88 118 ILE A C 1
ATOM 941 O O . ILE A 1 118 ? 56.886 17.689 -88.859 1.00 93.88 118 ILE A O 1
ATOM 945 N N . ASN A 1 119 ? 57.908 19.331 -89.985 1.00 93.25 119 ASN A N 1
ATOM 946 C CA . ASN A 1 119 ? 58.150 20.151 -88.796 1.00 93.25 119 ASN A CA 1
ATOM 947 C C . ASN A 1 119 ? 56.849 20.614 -88.122 1.00 93.25 119 ASN A C 1
ATOM 949 O O . ASN A 1 119 ? 56.777 20.651 -86.893 1.00 93.25 119 ASN A O 1
ATOM 953 N N . GLN A 1 120 ? 55.808 20.929 -88.900 1.00 93.31 120 GLN A N 1
ATOM 954 C CA . GLN A 1 120 ? 54.481 21.241 -88.360 1.00 93.31 120 GLN A CA 1
ATOM 955 C C . GLN A 1 120 ? 53.856 20.030 -87.662 1.00 93.31 120 GLN A C 1
ATOM 957 O O . GLN A 1 120 ? 53.342 20.170 -86.554 1.00 93.31 120 GLN A O 1
ATOM 962 N N . ASN A 1 121 ? 53.949 18.841 -88.263 1.00 94.19 121 ASN A N 1
ATOM 963 C CA . ASN A 1 121 ? 53.452 17.610 -87.649 1.00 94.19 121 ASN A CA 1
ATOM 964 C C . ASN A 1 121 ? 54.194 17.295 -86.341 1.00 94.19 121 ASN A C 1
ATOM 966 O O . ASN A 1 121 ? 53.550 17.000 -85.342 1.00 94.19 121 ASN A O 1
ATOM 970 N N . ILE A 1 122 ? 55.522 17.465 -86.300 1.00 94.88 122 ILE A N 1
ATOM 971 C CA . ILE A 1 122 ? 56.321 17.296 -85.073 1.00 94.88 122 ILE A CA 1
ATOM 972 C C . ILE A 1 122 ? 55.875 18.276 -83.976 1.00 94.88 122 ILE A C 1
ATOM 974 O O . ILE A 1 122 ? 55.806 17.903 -82.805 1.00 94.88 122 ILE A O 1
ATOM 978 N N . ALA A 1 123 ? 55.571 19.532 -84.321 1.00 91.56 123 ALA A N 1
ATOM 979 C CA . ALA A 1 123 ? 55.074 20.508 -83.351 1.00 91.56 123 ALA A CA 1
ATOM 980 C C . ALA A 1 123 ? 53.707 20.095 -82.775 1.00 91.56 123 ALA A C 1
ATOM 982 O O . ALA A 1 123 ? 53.522 20.136 -81.559 1.00 91.56 123 ALA A O 1
ATOM 983 N N . ILE A 1 124 ? 52.791 19.632 -83.632 1.00 94.00 124 ILE A N 1
ATOM 984 C CA . ILE A 1 124 ? 51.479 19.116 -83.216 1.00 94.00 124 ILE A CA 1
ATOM 985 C C . ILE A 1 124 ? 51.640 17.891 -82.306 1.00 94.00 124 ILE A C 1
ATOM 987 O O . ILE A 1 124 ? 51.009 17.830 -81.251 1.00 94.00 124 ILE A O 1
ATOM 991 N N . ASP A 1 125 ? 52.511 16.946 -82.666 1.00 95.06 125 ASP A N 1
ATOM 992 C CA . ASP A 1 125 ? 52.767 15.742 -81.869 1.00 95.06 125 ASP A CA 1
ATOM 993 C C . ASP A 1 125 ? 53.352 16.084 -80.489 1.00 95.06 125 ASP A C 1
ATOM 995 O O . ASP A 1 125 ? 52.961 15.490 -79.482 1.00 95.06 125 ASP A O 1
ATOM 999 N N . ASN A 1 126 ? 54.230 17.089 -80.407 1.00 94.69 126 ASN A N 1
ATOM 1000 C CA . ASN A 1 126 ? 54.769 17.570 -79.134 1.00 94.69 126 ASN A CA 1
ATOM 1001 C C . ASN A 1 126 ? 53.691 18.217 -78.247 1.00 94.69 126 ASN A C 1
ATOM 1003 O O . ASN A 1 126 ? 53.659 17.959 -77.040 1.00 94.69 126 ASN A O 1
ATOM 1007 N N . ASP A 1 127 ? 52.792 19.023 -78.819 1.00 94.81 127 ASP A N 1
ATOM 1008 C CA . ASP A 1 127 ? 51.671 19.618 -78.081 1.00 94.81 127 ASP A CA 1
ATOM 1009 C C . ASP A 1 127 ? 50.686 18.544 -77.593 1.00 94.81 127 ASP A C 1
ATOM 1011 O O . ASP A 1 127 ? 50.221 18.592 -76.447 1.00 94.81 127 ASP A O 1
ATOM 1015 N N . LEU A 1 128 ? 50.418 17.528 -78.421 1.00 95.50 128 LEU A N 1
ATOM 1016 C CA . LEU A 1 128 ? 49.618 16.364 -78.041 1.00 95.50 128 LEU A CA 1
ATOM 1017 C C . LEU A 1 128 ? 50.275 15.584 -76.899 1.00 95.50 128 LEU A C 1
ATOM 1019 O O . LEU A 1 128 ? 49.598 15.261 -75.922 1.00 95.50 128 LEU A O 1
ATOM 1023 N N . LEU A 1 129 ? 51.585 15.339 -76.964 1.00 95.81 129 LEU A N 1
ATOM 1024 C CA . LEU A 1 129 ? 52.329 14.644 -75.912 1.00 95.81 129 LEU A CA 1
ATOM 1025 C C . LEU A 1 129 ? 52.290 15.413 -74.580 1.00 95.81 129 LEU A C 1
ATOM 1027 O O . LEU A 1 129 ? 52.078 14.819 -73.516 1.00 95.81 129 LEU A O 1
ATOM 1031 N N . GLN A 1 130 ? 52.422 16.742 -74.619 1.00 95.12 130 GLN A N 1
ATOM 1032 C CA . GLN A 1 130 ? 52.249 17.583 -73.430 1.00 95.12 130 GLN A CA 1
ATOM 1033 C C . GLN A 1 130 ? 50.814 17.524 -72.893 1.00 95.12 130 GLN A C 1
ATOM 1035 O O . GLN A 1 130 ? 50.611 17.463 -71.676 1.00 95.12 130 GLN A O 1
ATOM 1040 N N . GLY A 1 131 ? 49.816 17.522 -73.781 1.00 94.81 131 GLY A N 1
ATOM 1041 C CA . GLY A 1 131 ? 48.407 17.353 -73.435 1.00 94.81 131 GLY A CA 1
ATOM 1042 C C . GLY A 1 131 ? 48.141 16.029 -72.716 1.00 94.81 131 GLY A C 1
ATOM 1043 O O . GLY A 1 131 ? 47.558 16.030 -71.630 1.00 94.81 131 GLY A O 1
ATOM 1044 N N . ILE A 1 132 ? 48.646 14.922 -73.266 1.00 95.00 132 ILE A N 1
ATOM 1045 C CA . ILE A 1 132 ? 48.560 13.579 -72.674 1.00 95.00 132 ILE A CA 1
ATOM 1046 C C . ILE A 1 132 ? 49.207 13.572 -71.287 1.00 95.00 132 ILE A C 1
ATOM 1048 O O . ILE A 1 132 ? 48.561 13.184 -70.316 1.00 95.00 132 ILE A O 1
ATOM 1052 N N . THR A 1 133 ? 50.414 14.128 -71.156 1.00 94.94 133 THR A N 1
ATOM 1053 C CA . THR A 1 133 ? 51.132 14.202 -69.871 1.00 94.94 133 THR A CA 1
ATOM 1054 C C . THR A 1 133 ? 50.332 14.965 -68.803 1.00 94.94 133 THR A C 1
ATOM 1056 O O . THR A 1 133 ? 50.307 14.593 -67.626 1.00 94.94 133 THR A O 1
ATOM 1059 N N . ARG A 1 134 ? 49.644 16.056 -69.173 1.00 96.00 134 ARG A N 1
ATOM 1060 C CA . ARG A 1 134 ? 48.778 16.805 -68.238 1.00 96.00 134 ARG A CA 1
ATOM 1061 C C . ARG A 1 134 ? 47.569 15.978 -67.804 1.00 96.00 134 ARG A C 1
ATOM 1063 O O . ARG A 1 134 ? 47.217 15.997 -66.623 1.00 96.00 134 ARG A O 1
ATOM 1070 N N . VAL A 1 135 ? 46.949 15.256 -68.737 1.00 94.44 135 VAL A N 1
ATOM 1071 C CA . VAL A 1 135 ? 45.812 14.371 -68.448 1.00 94.44 135 VAL A CA 1
ATOM 1072 C C . VAL A 1 135 ? 46.238 13.236 -67.521 1.00 94.44 135 VAL A C 1
ATOM 1074 O O . VAL A 1 135 ? 45.587 13.029 -66.500 1.00 94.44 135 VAL A O 1
ATOM 1077 N N . GLU A 1 136 ? 47.360 12.571 -67.793 1.00 93.75 136 GLU A N 1
ATOM 1078 C CA . GLU A 1 136 ? 47.906 11.505 -66.944 1.00 93.75 136 GLU A CA 1
ATOM 1079 C C . GLU A 1 136 ? 48.154 11.985 -65.509 1.00 93.75 136 GLU A C 1
ATOM 1081 O O . GLU A 1 136 ? 47.717 11.348 -64.549 1.00 93.75 136 GLU A O 1
ATOM 1086 N N . ASN A 1 137 ? 48.766 13.160 -65.346 1.00 95.12 137 ASN A N 1
ATOM 1087 C CA . ASN A 1 137 ? 48.989 13.754 -64.027 1.00 95.12 137 ASN A CA 1
ATOM 1088 C C . ASN A 1 137 ? 47.678 14.053 -63.280 1.00 95.12 137 ASN A C 1
ATOM 1090 O O . ASN A 1 137 ? 47.587 13.854 -62.065 1.00 95.12 137 ASN A O 1
ATOM 1094 N N . ASN A 1 138 ? 46.649 14.524 -63.987 1.00 94.62 138 ASN A N 1
ATOM 1095 C CA . ASN A 1 138 ? 45.340 14.780 -63.388 1.00 94.62 138 ASN A CA 1
ATOM 1096 C C . ASN A 1 138 ? 44.631 13.479 -62.988 1.00 94.62 138 ASN A C 1
ATOM 1098 O O . ASN A 1 138 ? 44.047 13.416 -61.905 1.00 94.62 138 ASN A O 1
ATOM 1102 N N . VAL A 1 139 ? 44.735 12.432 -63.810 1.00 94.56 139 VAL A N 1
ATOM 1103 C CA . VAL A 1 139 ? 44.204 11.098 -63.496 1.00 94.56 139 VAL A CA 1
ATOM 1104 C C . VAL A 1 139 ? 44.886 10.525 -62.252 1.00 94.56 139 VAL A C 1
ATOM 1106 O O . VAL A 1 139 ? 44.196 10.055 -61.350 1.00 94.56 139 VAL A O 1
ATOM 1109 N N . GLN A 1 140 ? 46.210 10.649 -62.127 1.00 94.94 140 GLN A N 1
ATOM 1110 C CA . GLN A 1 140 ? 46.933 10.197 -60.931 1.00 94.94 140 GLN A CA 1
ATOM 1111 C C . GLN A 1 140 ? 46.477 10.924 -59.656 1.00 94.94 140 GLN A C 1
ATOM 1113 O O . GLN A 1 140 ? 46.227 10.290 -58.629 1.00 94.94 140 GLN A O 1
ATOM 1118 N N . LYS A 1 141 ? 46.277 12.249 -59.715 1.00 95.50 141 LYS A N 1
ATOM 1119 C CA . LYS A 1 141 ? 45.712 13.010 -58.584 1.00 95.50 141 LYS A CA 1
ATOM 1120 C C . LYS A 1 141 ? 44.305 12.532 -58.213 1.00 95.50 141 LYS A C 1
ATOM 1122 O O . LYS A 1 141 ? 43.987 12.438 -57.027 1.00 95.50 141 LYS A O 1
ATOM 1127 N N . LEU A 1 142 ? 43.473 12.219 -59.208 1.00 93.69 142 LEU A N 1
ATOM 1128 C CA . LEU A 1 142 ? 42.120 11.711 -58.986 1.00 93.69 142 LEU A CA 1
ATOM 1129 C C . LEU A 1 142 ? 42.140 10.340 -58.295 1.00 93.69 142 LEU A C 1
ATOM 1131 O O . LEU A 1 142 ? 41.394 10.140 -57.339 1.00 93.69 142 LEU A O 1
ATOM 1135 N N . ILE A 1 143 ? 43.032 9.436 -58.717 1.00 92.94 143 ILE A N 1
ATOM 1136 C CA . ILE A 1 143 ? 43.217 8.113 -58.099 1.00 92.94 143 ILE A CA 1
ATOM 1137 C C . ILE A 1 143 ? 43.580 8.258 -56.616 1.00 92.94 143 ILE A C 1
ATOM 1139 O O . ILE A 1 143 ? 42.942 7.643 -55.761 1.00 92.94 143 ILE A O 1
ATOM 1143 N N . VAL A 1 144 ? 44.547 9.120 -56.289 1.00 95.81 144 VAL A N 1
ATOM 1144 C CA . VAL A 1 144 ? 44.952 9.367 -54.893 1.00 95.81 144 VAL A CA 1
ATOM 1145 C C . VAL A 1 144 ? 43.795 9.935 -54.065 1.00 95.81 144 VAL A C 1
ATOM 1147 O O . VAL A 1 144 ? 43.586 9.528 -52.920 1.00 95.81 144 VAL A O 1
ATOM 1150 N N . ASN A 1 145 ? 43.015 10.862 -54.624 1.00 93.50 145 ASN A N 1
ATOM 1151 C CA . ASN A 1 145 ? 41.854 11.423 -53.933 1.00 93.50 145 ASN A CA 1
ATOM 1152 C C . ASN A 1 145 ? 40.758 10.376 -53.705 1.00 93.50 145 ASN A C 1
ATOM 1154 O O . ASN A 1 145 ? 40.180 10.332 -52.619 1.00 93.50 145 ASN A O 1
ATOM 1158 N N . TYR A 1 146 ? 40.508 9.505 -54.682 1.00 92.44 146 TYR A N 1
ATOM 1159 C CA . TYR A 1 146 ? 39.549 8.412 -54.549 1.00 92.44 146 TYR A CA 1
ATOM 1160 C C . TYR A 1 146 ? 39.953 7.436 -53.438 1.00 92.44 146 TYR A C 1
ATOM 1162 O O . TYR A 1 146 ? 39.137 7.114 -52.578 1.00 92.44 146 TYR A O 1
ATOM 1170 N N . GLN A 1 147 ? 41.229 7.046 -53.374 1.00 91.56 147 GLN A N 1
ATOM 1171 C CA . GLN A 1 147 ? 41.744 6.182 -52.304 1.00 91.56 147 GLN A CA 1
ATOM 1172 C C . GLN A 1 147 ? 41.580 6.813 -50.910 1.00 91.56 147 GLN A C 1
ATOM 1174 O O . GLN A 1 147 ? 41.220 6.126 -49.951 1.00 91.56 147 GLN A O 1
ATOM 1179 N N . LYS A 1 148 ? 41.792 8.133 -50.780 1.00 93.94 148 LYS A N 1
ATOM 1180 C CA . LYS A 1 148 ? 41.536 8.863 -49.523 1.00 93.94 148 LYS A CA 1
ATOM 1181 C C . LYS A 1 148 ? 40.055 8.854 -49.148 1.00 93.94 148 LYS A C 1
ATOM 1183 O O . LYS A 1 148 ? 39.729 8.617 -47.989 1.00 93.94 148 LYS A O 1
ATOM 1188 N N . LEU A 1 149 ? 39.164 9.086 -50.112 1.00 89.44 149 LEU A N 1
ATOM 1189 C CA . LEU A 1 149 ? 37.717 9.033 -49.885 1.00 89.44 149 LEU A CA 1
ATOM 1190 C C . LEU A 1 149 ? 37.261 7.632 -49.469 1.00 89.44 149 LEU A C 1
ATOM 1192 O O . LEU A 1 149 ? 36.463 7.504 -48.544 1.00 89.44 149 LEU A O 1
ATOM 1196 N N . GLU A 1 150 ? 37.806 6.587 -50.090 1.00 90.25 150 GLU A N 1
ATOM 1197 C CA . GLU A 1 150 ? 37.516 5.202 -49.724 1.00 90.25 150 GLU A CA 1
ATOM 1198 C C . GLU A 1 150 ? 37.949 4.900 -48.280 1.00 90.25 150 GLU A C 1
ATOM 1200 O O . GLU A 1 150 ? 37.196 4.296 -47.513 1.00 90.25 150 GLU A O 1
ATOM 1205 N N . LYS A 1 151 ? 39.136 5.371 -47.872 1.00 94.31 151 LYS A N 1
ATOM 1206 C CA . LYS A 1 151 ? 39.610 5.245 -46.488 1.00 94.31 151 LYS A CA 1
ATOM 1207 C C . LYS A 1 151 ? 38.691 5.980 -45.507 1.00 94.31 151 LYS A C 1
ATOM 1209 O O . LYS A 1 151 ? 38.242 5.376 -44.535 1.00 94.31 151 LYS A O 1
ATOM 1214 N N . ASN A 1 152 ? 38.358 7.239 -45.790 1.00 91.69 152 ASN A N 1
ATOM 1215 C CA . ASN A 1 152 ? 37.476 8.043 -44.939 1.00 91.69 152 ASN A CA 1
ATOM 1216 C C . ASN A 1 152 ? 36.077 7.418 -44.817 1.00 91.69 152 ASN A C 1
ATOM 1218 O O . ASN A 1 152 ? 35.482 7.427 -43.744 1.00 91.69 152 ASN A O 1
ATOM 1222 N N . SER A 1 153 ? 35.560 6.832 -45.901 1.00 92.06 153 SER A N 1
ATOM 1223 C CA . SER A 1 153 ? 34.281 6.117 -45.893 1.00 92.06 153 SER A CA 1
ATOM 1224 C C . SER A 1 153 ? 34.309 4.899 -44.960 1.00 92.06 153 SER A C 1
ATOM 1226 O O . SER A 1 153 ? 33.369 4.693 -44.190 1.00 92.06 153 SER A O 1
ATOM 1228 N N . LYS A 1 154 ? 35.406 4.127 -44.959 1.00 93.31 154 LYS A N 1
ATOM 1229 C CA . LYS A 1 154 ? 35.593 2.992 -44.038 1.00 93.31 154 LYS A CA 1
ATOM 1230 C C . LYS A 1 154 ? 35.675 3.448 -42.577 1.00 93.31 154 LYS A C 1
ATOM 1232 O O . LYS A 1 154 ? 35.035 2.840 -41.724 1.00 93.31 154 LYS A O 1
ATOM 1237 N N . GLU A 1 155 ? 36.405 4.526 -42.289 1.00 93.62 155 GLU A N 1
ATOM 1238 C CA . GLU A 1 155 ? 36.502 5.097 -40.934 1.00 93.62 155 GLU A CA 1
ATOM 1239 C C . GLU A 1 155 ? 35.144 5.610 -40.426 1.00 93.62 155 GLU A C 1
ATOM 1241 O O . GLU A 1 155 ? 34.753 5.307 -39.298 1.00 93.62 155 GLU A O 1
ATOM 1246 N N . LEU A 1 156 ? 34.374 6.304 -41.273 1.00 92.19 156 LEU A N 1
ATOM 1247 C CA . LEU A 1 156 ? 33.016 6.754 -40.944 1.00 92.19 156 LEU A CA 1
ATOM 1248 C C . LEU A 1 156 ? 32.074 5.589 -40.634 1.00 92.19 156 LEU A C 1
ATOM 1250 O O . LEU A 1 156 ? 31.269 5.682 -39.705 1.00 92.19 156 LEU A O 1
ATOM 1254 N N . LYS A 1 157 ? 32.189 4.479 -41.371 1.00 92.38 157 LYS A N 1
ATOM 1255 C CA . LYS A 1 157 ? 31.405 3.272 -41.096 1.00 92.38 157 LYS A CA 1
ATOM 1256 C C . LYS A 1 157 ? 31.719 2.710 -39.706 1.00 92.38 157 LYS A C 1
ATOM 1258 O O . LYS A 1 157 ? 30.799 2.492 -38.927 1.00 92.38 157 LYS A O 1
ATOM 1263 N N . ILE A 1 158 ? 33.002 2.582 -39.357 1.00 94.31 158 ILE A N 1
ATOM 1264 C CA . ILE A 1 158 ? 33.437 2.099 -38.033 1.00 94.31 158 ILE A CA 1
ATOM 1265 C C . ILE A 1 158 ? 32.913 3.005 -36.910 1.00 94.31 158 ILE A C 1
ATOM 1267 O O . ILE A 1 158 ? 32.421 2.513 -35.895 1.00 94.31 158 ILE A O 1
ATOM 1271 N N . LEU A 1 159 ? 32.999 4.328 -37.083 1.00 93.25 159 LEU A N 1
ATOM 1272 C CA . LEU A 1 159 ? 32.487 5.285 -36.097 1.00 93.25 159 LEU A CA 1
ATOM 1273 C C . LEU A 1 159 ? 30.971 5.169 -35.917 1.00 93.25 159 LEU A C 1
ATOM 1275 O O . LEU A 1 159 ? 30.482 5.239 -34.792 1.00 93.25 159 LEU A O 1
ATOM 1279 N N . THR A 1 160 ? 30.240 4.947 -37.008 1.00 89.19 160 THR A N 1
ATOM 1280 C CA . THR A 1 160 ? 28.782 4.770 -36.975 1.00 89.19 160 THR A CA 1
ATOM 1281 C C . THR A 1 160 ? 28.393 3.486 -36.240 1.00 89.19 160 THR A C 1
ATOM 1283 O O . THR A 1 160 ? 27.509 3.512 -35.380 1.00 89.19 160 THR A O 1
ATOM 1286 N N . ASP A 1 161 ? 29.085 2.378 -36.516 1.00 91.69 161 ASP A N 1
ATOM 1287 C CA . ASP A 1 161 ? 28.853 1.099 -35.838 1.00 91.69 161 ASP A CA 1
ATOM 1288 C C . ASP A 1 161 ? 29.147 1.216 -34.330 1.00 91.69 161 ASP A C 1
ATOM 1290 O O . ASP A 1 161 ? 28.359 0.760 -33.495 1.00 91.69 161 ASP A O 1
ATOM 1294 N N . LYS A 1 162 ? 30.234 1.911 -33.960 1.00 93.12 162 LYS A N 1
ATOM 1295 C CA . LYS A 1 162 ? 30.597 2.160 -32.557 1.00 93.12 162 LYS A CA 1
ATOM 1296 C C . LYS A 1 162 ? 29.548 3.006 -31.831 1.00 93.12 162 LYS A C 1
ATOM 1298 O O . LYS A 1 162 ? 29.109 2.623 -30.749 1.00 93.12 162 LYS A O 1
ATOM 1303 N N . LEU A 1 163 ? 29.113 4.112 -32.437 1.00 91.19 163 LEU A N 1
ATOM 1304 C CA . LEU A 1 163 ? 28.090 4.989 -31.862 1.00 91.19 163 LEU A CA 1
ATOM 1305 C C . LEU A 1 163 ? 26.761 4.245 -31.659 1.00 91.19 163 LEU A C 1
ATOM 1307 O O . LEU A 1 163 ? 26.101 4.414 -30.635 1.00 91.19 163 LEU A O 1
ATOM 1311 N N . THR A 1 164 ? 26.394 3.379 -32.607 1.00 89.50 164 THR A N 1
ATOM 1312 C CA . THR A 1 164 ? 25.189 2.543 -32.511 1.00 89.50 164 THR A CA 1
ATOM 1313 C C . THR A 1 164 ? 25.280 1.574 -31.327 1.00 89.50 164 THR A C 1
ATOM 1315 O O . THR A 1 164 ? 24.342 1.484 -30.534 1.00 89.50 164 THR A O 1
ATOM 1318 N N . SER A 1 165 ? 26.423 0.900 -31.152 1.00 88.50 165 SER A N 1
ATOM 1319 C CA . SER A 1 165 ? 26.653 -0.010 -30.020 1.00 88.50 165 SER A CA 1
ATOM 1320 C C . SER A 1 165 ? 26.663 0.713 -28.665 1.00 88.50 165 SER A C 1
ATOM 1322 O O . SER A 1 165 ? 26.115 0.200 -27.685 1.00 88.50 165 SER A O 1
ATOM 1324 N N . GLU A 1 166 ? 27.279 1.895 -28.582 1.00 89.50 166 GLU A N 1
ATOM 1325 C CA . GLU A 1 166 ? 27.305 2.706 -27.356 1.00 89.50 166 GLU A CA 1
ATOM 1326 C C . GLU A 1 166 ? 25.899 3.198 -26.990 1.00 89.50 166 GLU A C 1
ATOM 1328 O O . GLU A 1 166 ? 25.484 3.068 -25.838 1.00 89.50 166 GLU A O 1
ATOM 1333 N N . SER A 1 167 ? 25.124 3.670 -27.971 1.00 82.94 167 SER A N 1
ATOM 1334 C CA . SER A 1 167 ? 23.735 4.098 -27.770 1.00 82.94 167 SER A CA 1
ATOM 1335 C C . SER A 1 167 ? 22.851 2.968 -27.226 1.00 82.94 167 SER A C 1
ATOM 1337 O O . SER A 1 167 ? 22.120 3.179 -26.258 1.00 82.94 167 SER A O 1
ATOM 1339 N N . GLN A 1 168 ? 22.968 1.753 -27.772 1.00 80.62 168 GLN A N 1
ATOM 1340 C CA . GLN A 1 168 ? 22.236 0.579 -27.278 1.00 80.62 168 GLN A CA 1
ATOM 1341 C C . GLN A 1 168 ? 22.620 0.210 -25.838 1.00 80.62 168 GLN A C 1
ATOM 1343 O O . GLN A 1 168 ? 21.753 -0.121 -25.030 1.00 80.62 168 GLN A O 1
ATOM 1348 N N . THR A 1 169 ? 23.909 0.302 -25.501 1.00 81.50 169 THR A N 1
ATOM 1349 C CA . THR A 1 169 ? 24.410 0.003 -24.150 1.00 81.50 169 THR A CA 1
ATOM 1350 C C . THR A 1 169 ? 23.888 1.014 -23.130 1.00 81.50 169 THR A C 1
ATOM 1352 O O . THR A 1 169 ? 23.423 0.630 -22.055 1.00 81.50 169 THR A O 1
ATOM 1355 N N . ILE A 1 170 ? 23.912 2.306 -23.479 1.00 77.25 170 ILE A N 1
ATOM 1356 C CA . ILE A 1 170 ? 23.377 3.380 -22.635 1.00 77.25 170 ILE A CA 1
ATOM 1357 C C . ILE A 1 170 ? 21.881 3.162 -22.395 1.00 77.25 170 ILE A C 1
ATOM 1359 O O . ILE A 1 170 ? 21.461 3.164 -21.237 1.00 77.25 170 ILE A O 1
ATOM 1363 N N . GLN A 1 171 ? 21.103 2.895 -23.449 1.00 73.12 171 GLN A N 1
ATOM 1364 C CA . GLN A 1 171 ? 19.664 2.644 -23.341 1.00 73.12 171 GLN A CA 1
ATOM 1365 C C . GLN A 1 171 ? 19.362 1.461 -22.409 1.00 73.12 171 GLN A C 1
ATOM 1367 O O . GLN A 1 171 ? 18.601 1.606 -21.454 1.00 73.12 171 GLN A O 1
ATOM 1372 N N . ALA A 1 172 ? 20.032 0.322 -22.611 1.00 75.12 172 ALA A N 1
ATOM 1373 C CA . ALA A 1 172 ? 19.852 -0.858 -21.768 1.00 75.12 172 ALA A CA 1
ATOM 1374 C C . ALA A 1 172 ? 20.213 -0.593 -20.292 1.00 75.12 172 ALA A C 1
ATOM 1376 O O . ALA A 1 172 ? 19.509 -1.050 -19.391 1.00 75.12 172 ALA A O 1
ATOM 1377 N N . SER A 1 173 ? 21.285 0.165 -20.031 1.00 79.19 173 SER A N 1
ATOM 1378 C CA . SER A 1 173 ? 21.714 0.495 -18.664 1.00 79.19 173 SER A CA 1
ATOM 1379 C C . SER A 1 173 ? 20.760 1.459 -17.947 1.00 79.19 173 SER A C 1
ATOM 1381 O O . SER A 1 173 ? 20.489 1.285 -16.757 1.00 79.19 173 SER A O 1
ATOM 1383 N N . ALA A 1 174 ? 20.210 2.442 -18.668 1.00 72.44 174 ALA A N 1
ATOM 1384 C CA . ALA A 1 174 ? 19.255 3.401 -18.128 1.00 72.44 174 ALA A CA 1
ATOM 1385 C C . ALA A 1 174 ? 17.930 2.714 -17.766 1.00 72.44 174 ALA A C 1
ATOM 1387 O O . ALA A 1 174 ? 17.426 2.900 -16.654 1.00 72.44 174 ALA A O 1
ATOM 1388 N N . ASP A 1 175 ? 17.425 1.854 -18.654 1.00 79.44 175 ASP A N 1
ATOM 1389 C CA . ASP A 1 175 ? 16.189 1.101 -18.428 1.00 79.44 175 ASP A CA 1
ATOM 1390 C C . ASP A 1 175 ? 16.327 0.159 -17.221 1.00 79.44 175 ASP A C 1
ATOM 1392 O O . ASP A 1 175 ? 15.453 0.116 -16.353 1.00 79.44 175 ASP A O 1
ATOM 1396 N N . GLN A 1 176 ? 17.463 -0.534 -17.085 1.00 80.00 176 GLN A N 1
ATOM 1397 C CA . GLN A 1 176 ? 17.715 -1.420 -15.943 1.00 80.00 176 GLN A CA 1
ATOM 1398 C C . GLN A 1 176 ? 17.843 -0.668 -14.612 1.00 80.00 176 GLN A C 1
ATOM 1400 O O . GLN A 1 176 ? 17.296 -1.121 -13.605 1.00 80.00 176 GLN A O 1
ATOM 1405 N N . ALA A 1 177 ? 18.530 0.479 -14.584 1.00 80.44 177 ALA A N 1
ATOM 1406 C CA . ALA A 1 177 ? 18.702 1.264 -13.362 1.00 80.44 177 ALA A CA 1
ATOM 1407 C C . ALA A 1 177 ? 17.372 1.846 -12.854 1.00 80.44 177 ALA A C 1
ATOM 1409 O O . ALA A 1 177 ? 17.100 1.818 -11.650 1.00 80.44 177 ALA A O 1
ATOM 1410 N N . ILE A 1 178 ? 16.521 2.333 -13.765 1.00 83.50 178 ILE A N 1
ATOM 1411 C CA . ILE A 1 178 ? 15.186 2.845 -13.428 1.00 83.50 178 ILE A CA 1
ATOM 1412 C C . ILE A 1 178 ? 14.307 1.709 -12.899 1.00 83.50 178 ILE A C 1
ATOM 1414 O O . ILE A 1 178 ? 13.726 1.839 -11.820 1.00 83.50 178 ILE A O 1
ATOM 1418 N N . VAL A 1 179 ? 14.263 0.573 -13.602 1.00 82.94 179 VAL A N 1
ATOM 1419 C CA . VAL A 1 179 ? 13.467 -0.592 -13.188 1.00 82.94 179 VAL A CA 1
ATOM 1420 C C . VAL A 1 179 ? 13.922 -1.129 -11.830 1.00 82.94 179 VAL A C 1
ATOM 1422 O O . VAL A 1 179 ? 13.081 -1.421 -10.982 1.00 82.94 179 VAL A O 1
ATOM 1425 N N . ALA A 1 180 ? 15.230 -1.221 -11.574 1.00 83.00 180 ALA A N 1
ATOM 1426 C CA . ALA A 1 180 ? 15.754 -1.678 -10.288 1.00 83.00 180 ALA A CA 1
ATOM 1427 C C . ALA A 1 180 ? 15.361 -0.740 -9.135 1.00 83.00 180 ALA A C 1
ATOM 1429 O O . ALA A 1 180 ? 14.924 -1.207 -8.080 1.00 83.00 180 ALA A O 1
ATOM 1430 N N . LYS A 1 181 ? 15.457 0.581 -9.344 1.00 88.00 181 LYS A N 1
ATOM 1431 C CA . LYS A 1 181 ? 15.081 1.585 -8.339 1.00 88.00 181 LYS A CA 1
ATOM 1432 C C . LYS A 1 181 ? 13.582 1.565 -8.041 1.00 88.00 181 LYS A C 1
ATOM 1434 O O . LYS A 1 181 ? 13.195 1.607 -6.875 1.00 88.00 181 LYS A O 1
ATOM 1439 N N . GLU A 1 182 ? 12.739 1.490 -9.068 1.00 88.31 182 GLU A N 1
ATOM 1440 C CA . GLU A 1 182 ? 11.286 1.406 -8.884 1.00 88.31 182 GLU A CA 1
ATOM 1441 C C . GLU A 1 182 ? 10.873 0.075 -8.242 1.00 88.31 182 GLU A C 1
ATOM 1443 O O . GLU A 1 182 ? 10.034 0.069 -7.343 1.00 88.31 182 GLU A O 1
ATOM 1448 N N . LYS A 1 183 ? 11.528 -1.040 -8.592 1.00 89.25 183 LYS A N 1
ATOM 1449 C CA . LYS A 1 183 ? 11.327 -2.330 -7.917 1.00 89.25 183 LYS A CA 1
ATOM 1450 C C . LYS A 1 183 ? 11.658 -2.247 -6.426 1.00 89.25 183 LYS A C 1
ATOM 1452 O O . LYS A 1 183 ? 10.870 -2.719 -5.614 1.00 89.25 183 LYS A O 1
ATOM 1457 N N . GLN A 1 184 ? 12.777 -1.618 -6.063 1.00 91.50 184 GLN A N 1
ATOM 1458 C CA . GLN A 1 184 ? 13.155 -1.432 -4.661 1.00 91.50 184 GLN A CA 1
ATOM 1459 C C . GLN A 1 184 ? 12.122 -0.585 -3.903 1.00 91.50 184 GLN A C 1
ATOM 1461 O O . GLN A 1 184 ? 11.719 -0.954 -2.804 1.00 91.50 184 GLN A O 1
ATOM 1466 N N . LYS A 1 185 ? 11.651 0.526 -4.489 1.00 91.12 185 LYS A N 1
ATOM 1467 C CA . LYS A 1 185 ? 10.586 1.347 -3.884 1.00 91.12 185 LYS A CA 1
ATOM 1468 C C . LYS A 1 185 ? 9.297 0.553 -3.689 1.00 91.12 185 LYS A C 1
ATOM 1470 O O . LYS A 1 185 ? 8.683 0.649 -2.629 1.00 91.12 185 LYS A O 1
ATOM 1475 N N . LEU A 1 186 ? 8.900 -0.227 -4.696 1.00 90.44 186 LEU A N 1
ATOM 1476 C CA . LEU A 1 186 ? 7.713 -1.077 -4.641 1.00 90.44 186 LEU A CA 1
ATOM 1477 C C . LEU A 1 186 ? 7.840 -2.134 -3.537 1.00 90.44 186 LEU A C 1
ATOM 1479 O O . LEU A 1 186 ? 6.879 -2.391 -2.820 1.00 90.44 186 LEU A O 1
ATOM 1483 N N . GLU A 1 187 ? 9.020 -2.729 -3.377 1.00 91.00 187 GLU A N 1
ATOM 1484 C CA . GLU A 1 187 ? 9.292 -3.729 -2.345 1.00 91.00 187 GLU A CA 1
ATOM 1485 C C . GLU A 1 187 ? 9.233 -3.124 -0.935 1.00 91.00 187 GLU A C 1
ATOM 1487 O O . GLU A 1 187 ? 8.572 -3.685 -0.059 1.00 91.00 187 GLU A O 1
ATOM 1492 N N . THR A 1 188 ? 9.818 -1.939 -0.730 1.00 91.69 188 THR A N 1
ATOM 1493 C CA . THR A 1 188 ? 9.690 -1.191 0.532 1.00 91.69 188 THR A CA 1
ATOM 1494 C C . THR A 1 188 ? 8.229 -0.863 0.837 1.00 91.69 188 THR A C 1
ATOM 1496 O O . THR A 1 188 ? 7.737 -1.231 1.903 1.00 91.69 188 THR A O 1
ATOM 1499 N N . ALA A 1 189 ? 7.504 -0.266 -0.115 1.00 87.88 189 ALA A N 1
ATOM 1500 C CA . ALA A 1 189 ? 6.089 0.069 0.055 1.00 87.88 189 ALA A CA 1
ATOM 1501 C C . ALA A 1 189 ? 5.225 -1.181 0.308 1.00 87.88 189 ALA A C 1
ATOM 1503 O O . ALA A 1 189 ? 4.299 -1.159 1.118 1.00 87.88 189 ALA A O 1
ATOM 1504 N N . SER A 1 190 ? 5.543 -2.306 -0.343 1.00 92.62 190 SER A N 1
ATOM 1505 C CA . SER A 1 190 ? 4.858 -3.577 -0.110 1.00 92.62 190 SER A CA 1
ATOM 1506 C C . SER A 1 190 ? 5.094 -4.111 1.302 1.00 92.62 190 SER A C 1
ATOM 1508 O O . SER A 1 190 ? 4.174 -4.695 1.879 1.00 92.62 190 SER A O 1
ATOM 1510 N N . ASN A 1 191 ? 6.293 -3.943 1.858 1.00 88.50 191 ASN A N 1
ATOM 1511 C CA . ASN A 1 191 ? 6.608 -4.374 3.218 1.00 88.50 191 ASN A CA 1
ATOM 1512 C C . ASN A 1 191 ? 5.948 -3.467 4.267 1.00 88.50 191 ASN A C 1
ATOM 1514 O O . ASN A 1 191 ? 5.368 -3.981 5.223 1.00 88.50 191 ASN A O 1
ATOM 1518 N N . GLU A 1 192 ? 5.941 -2.150 4.052 1.00 93.81 192 GLU A N 1
ATOM 1519 C CA . GLU A 1 192 ? 5.206 -1.192 4.893 1.00 93.81 192 GLU A CA 1
ATOM 1520 C C . GLU A 1 192 ? 3.702 -1.498 4.910 1.00 93.81 192 GLU A C 1
ATOM 1522 O O . GLU A 1 192 ? 3.084 -1.564 5.973 1.00 93.81 192 GLU A O 1
ATOM 1527 N N . LEU A 1 193 ? 3.113 -1.792 3.744 1.00 92.81 193 LEU A N 1
ATOM 1528 C CA . LEU A 1 193 ? 1.704 -2.171 3.646 1.00 92.81 193 LEU A CA 1
ATOM 1529 C C . LEU A 1 193 ? 1.395 -3.461 4.421 1.00 92.81 193 LEU A C 1
ATOM 1531 O O . LEU A 1 193 ? 0.381 -3.531 5.115 1.00 92.81 193 LEU A O 1
ATOM 1535 N N . LYS A 1 194 ? 2.263 -4.479 4.341 1.00 89.50 194 LYS A N 1
ATOM 1536 C CA . LYS A 1 194 ? 2.111 -5.717 5.128 1.00 89.50 194 LYS A CA 1
ATOM 1537 C C . LYS A 1 194 ? 2.141 -5.436 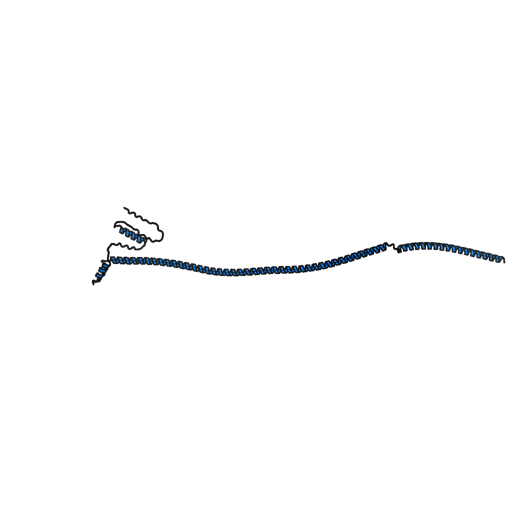6.629 1.00 89.50 194 LYS A C 1
ATOM 1539 O O . LYS A 1 194 ? 1.330 -6.008 7.356 1.00 89.50 194 LYS A O 1
ATOM 1544 N N . GLN A 1 195 ? 3.030 -4.548 7.077 1.00 90.62 195 GLN A N 1
ATOM 1545 C CA . GLN A 1 195 ? 3.098 -4.156 8.482 1.00 90.62 195 GLN A CA 1
ATOM 1546 C C . GLN A 1 195 ? 1.808 -3.457 8.923 1.00 90.62 195 GLN A C 1
ATOM 1548 O O . GLN A 1 195 ? 1.200 -3.870 9.905 1.00 90.62 195 GLN A O 1
ATOM 1553 N N . HIS A 1 196 ? 1.320 -2.482 8.151 1.00 93.75 196 HIS A N 1
ATOM 1554 C CA . HIS A 1 196 ? 0.059 -1.804 8.458 1.00 93.75 196 HIS A CA 1
ATOM 1555 C C . HIS A 1 196 ? -1.139 -2.760 8.509 1.00 93.75 196 HIS A C 1
ATOM 1557 O O . HIS A 1 196 ? -1.987 -2.632 9.390 1.00 93.75 196 HIS A O 1
ATOM 1563 N N . ILE A 1 197 ? -1.207 -3.746 7.608 1.00 90.19 197 ILE A N 1
ATOM 1564 C CA . ILE A 1 197 ? -2.247 -4.786 7.648 1.00 90.19 197 ILE A CA 1
ATOM 1565 C C . ILE A 1 197 ? -2.156 -5.600 8.948 1.00 90.19 197 ILE A C 1
ATOM 1567 O O . ILE A 1 197 ? -3.189 -5.874 9.564 1.00 90.19 197 ILE A O 1
ATOM 1571 N N . SER A 1 198 ? -0.944 -5.955 9.387 1.00 91.38 198 SER A N 1
ATOM 1572 C CA . SER A 1 198 ? -0.722 -6.658 10.658 1.00 91.38 198 SER A CA 1
ATOM 1573 C C . SER A 1 198 ? -1.182 -5.823 11.857 1.00 91.38 198 SER A C 1
ATOM 1575 O O . SER A 1 198 ? -1.933 -6.315 12.699 1.00 91.38 198 SER A O 1
ATOM 1577 N N . ASP A 1 199 ? -0.804 -4.545 11.906 1.00 90.75 199 ASP A N 1
ATOM 1578 C CA . ASP A 1 199 ? -1.172 -3.637 12.998 1.00 90.75 199 ASP A CA 1
ATOM 1579 C C . ASP A 1 199 ? -2.697 -3.442 13.076 1.00 90.75 199 ASP A C 1
ATOM 1581 O O . ASP A 1 199 ? -3.293 -3.453 14.158 1.00 90.75 199 ASP A O 1
ATOM 1585 N N . ILE A 1 200 ? -3.361 -3.312 11.920 1.00 92.00 200 ILE A N 1
ATOM 1586 C CA . ILE A 1 200 ? -4.825 -3.229 11.830 1.00 92.00 200 ILE A CA 1
ATOM 1587 C C . ILE A 1 200 ? -5.474 -4.513 12.363 1.00 92.00 200 ILE A C 1
ATOM 1589 O O . ILE A 1 200 ? -6.450 -4.435 13.114 1.00 92.00 200 ILE A O 1
ATOM 1593 N N . ALA A 1 201 ? -4.944 -5.689 12.017 1.00 85.94 201 ALA A N 1
ATOM 1594 C CA . ALA A 1 201 ? -5.467 -6.961 12.510 1.00 85.94 201 ALA A CA 1
ATOM 1595 C C . ALA A 1 201 ? -5.384 -7.060 14.046 1.00 85.94 201 ALA A C 1
ATOM 1597 O O . ALA A 1 201 ? -6.355 -7.467 14.697 1.00 85.94 201 ALA A O 1
ATOM 1598 N N . ASP A 1 202 ? -4.276 -6.611 14.638 1.00 90.38 202 ASP A N 1
ATOM 1599 C CA . ASP A 1 202 ? -4.105 -6.563 16.092 1.00 90.38 202 ASP A CA 1
ATOM 1600 C C . ASP A 1 202 ? -5.042 -5.549 16.763 1.00 90.38 202 ASP A C 1
ATOM 1602 O O . ASP A 1 202 ? -5.650 -5.847 17.799 1.00 90.38 202 ASP A O 1
ATOM 1606 N N . HIS A 1 203 ? -5.243 -4.374 16.161 1.00 92.62 203 HIS A N 1
ATOM 1607 C CA . HIS A 1 203 ? -6.226 -3.402 16.641 1.00 92.62 203 HIS A CA 1
ATOM 1608 C C . HIS A 1 203 ? -7.654 -3.956 16.616 1.00 92.62 203 HIS A C 1
ATOM 1610 O O . HIS A 1 203 ? -8.378 -3.811 17.604 1.00 92.62 203 HIS A O 1
ATOM 1616 N N . ILE A 1 204 ? -8.047 -4.660 15.551 1.00 90.38 204 ILE A N 1
ATOM 1617 C CA . ILE A 1 204 ? -9.353 -5.330 15.467 1.00 90.38 204 ILE A CA 1
ATOM 1618 C C . ILE A 1 204 ? -9.501 -6.368 16.587 1.00 90.38 204 ILE A C 1
ATOM 1620 O O . ILE A 1 204 ? -10.550 -6.442 17.231 1.00 90.38 204 ILE A O 1
ATOM 1624 N N . LYS A 1 205 ? -8.456 -7.157 16.864 1.00 90.94 205 LYS A N 1
ATOM 1625 C CA . LYS A 1 205 ? -8.472 -8.148 17.951 1.00 90.94 205 LYS A CA 1
ATOM 1626 C C . LYS A 1 205 ? -8.654 -7.487 19.321 1.00 90.94 205 LYS A C 1
ATOM 1628 O O . LYS A 1 205 ? -9.462 -7.962 20.120 1.00 90.94 205 LYS A O 1
ATOM 1633 N N . ARG A 1 206 ? -7.955 -6.377 19.581 1.00 88.56 206 ARG A N 1
ATOM 1634 C CA . ARG A 1 206 ? -8.086 -5.595 20.826 1.00 88.56 206 ARG A CA 1
ATOM 1635 C C . ARG A 1 206 ? -9.474 -4.975 20.974 1.00 88.56 206 ARG A C 1
ATOM 1637 O O . ARG A 1 206 ? -10.035 -5.024 22.065 1.00 88.56 206 ARG A O 1
ATOM 1644 N N . LEU A 1 207 ? -10.045 -4.443 19.892 1.00 90.25 207 LEU A N 1
ATOM 1645 C CA . LEU A 1 207 ? -11.404 -3.895 19.890 1.00 90.25 207 LEU A CA 1
ATOM 1646 C C . LEU A 1 207 ? -12.444 -4.962 20.236 1.00 90.25 207 LEU A C 1
ATOM 1648 O O . LEU A 1 207 ? -13.264 -4.728 21.118 1.00 90.25 207 LEU A O 1
ATOM 1652 N N . LYS A 1 208 ? -12.353 -6.155 19.638 1.00 89.12 208 LYS A N 1
ATOM 1653 C CA . LYS A 1 208 ? -13.243 -7.281 19.969 1.00 89.12 208 LYS A CA 1
ATOM 1654 C C . LYS A 1 208 ? -13.146 -7.698 21.437 1.00 89.12 208 LYS A C 1
ATOM 1656 O O . LYS A 1 208 ? -14.150 -8.057 22.044 1.00 89.12 208 LYS A O 1
ATOM 1661 N N . GLU A 1 209 ? -11.953 -7.666 22.029 1.00 89.94 209 GLU A N 1
ATOM 1662 C CA . GLU A 1 209 ? -11.806 -7.980 23.454 1.00 89.94 209 GLU A CA 1
ATOM 1663 C C . GLU A 1 209 ? -12.388 -6.881 24.350 1.00 89.94 209 GLU A C 1
ATOM 1665 O O . GLU A 1 209 ? -13.050 -7.180 25.344 1.00 89.94 209 GLU A O 1
ATOM 1670 N N . ASN A 1 210 ? -12.203 -5.613 23.982 1.00 90.56 210 ASN A N 1
ATOM 1671 C CA . ASN A 1 210 ? -12.820 -4.494 24.691 1.00 90.56 210 ASN A CA 1
ATOM 1672 C C . ASN A 1 210 ? -14.351 -4.542 24.605 1.00 90.56 210 ASN A C 1
ATOM 1674 O O . ASN A 1 210 ? -15.014 -4.336 25.615 1.00 90.56 210 ASN A O 1
ATOM 1678 N N . GLU A 1 211 ? -14.911 -4.887 23.447 1.00 94.00 211 GLU A N 1
ATOM 1679 C CA . GLU A 1 211 ? -16.352 -5.078 23.258 1.00 94.00 211 GLU A CA 1
ATOM 1680 C C . GLU A 1 211 ? -16.906 -6.162 24.198 1.00 94.00 211 GLU A C 1
ATOM 1682 O O . GLU A 1 211 ? -17.897 -5.944 24.893 1.00 94.00 211 GLU A O 1
ATOM 1687 N N . ARG A 1 212 ? -16.210 -7.302 24.325 1.00 92.25 212 ARG A N 1
ATOM 1688 C CA . ARG A 1 212 ? -16.577 -8.356 25.291 1.00 92.25 212 ARG A CA 1
ATOM 1689 C C . ARG A 1 212 ? -16.488 -7.893 26.742 1.00 92.25 212 ARG A C 1
ATOM 1691 O O . ARG A 1 212 ? -17.283 -8.331 27.569 1.00 92.25 212 ARG A O 1
ATOM 1698 N N . LYS A 1 213 ? -15.496 -7.066 27.087 1.00 95.06 213 LYS A N 1
ATOM 1699 C CA . LYS A 1 213 ? -15.372 -6.490 28.437 1.00 95.06 213 LYS A CA 1
ATOM 1700 C C . LYS A 1 213 ? -16.519 -5.533 28.741 1.00 95.06 213 LYS A C 1
ATOM 1702 O O . LYS A 1 213 ? -17.099 -5.646 29.809 1.00 95.06 213 LYS A O 1
ATOM 1707 N N . ILE A 1 214 ? -16.867 -4.654 27.801 1.00 89.94 214 ILE A N 1
ATOM 1708 C CA . ILE A 1 214 ? -18.010 -3.741 27.936 1.00 89.94 214 ILE A CA 1
ATOM 1709 C C . ILE A 1 214 ? -19.302 -4.534 28.123 1.00 89.94 214 ILE A C 1
ATOM 1711 O O . ILE A 1 214 ? -20.075 -4.213 29.016 1.00 89.94 214 ILE A O 1
ATOM 1715 N N . LYS A 1 215 ? -19.507 -5.601 27.340 1.00 94.88 215 LYS A N 1
ATOM 1716 C CA . LYS A 1 215 ? -20.679 -6.467 27.500 1.00 94.88 215 LYS A CA 1
ATOM 1717 C C . LYS A 1 215 ? -20.764 -7.064 28.909 1.00 94.88 215 LYS A C 1
ATOM 1719 O O . LYS A 1 215 ? -21.783 -6.891 29.555 1.00 94.88 215 LYS A O 1
ATOM 1724 N N . ARG A 1 216 ? -19.677 -7.673 29.400 1.00 93.75 216 ARG A N 1
ATOM 1725 C CA . ARG A 1 216 ? -19.621 -8.230 30.766 1.00 93.75 216 ARG A CA 1
ATOM 1726 C C . ARG A 1 216 ? -19.906 -7.179 31.839 1.00 93.75 216 ARG A C 1
ATOM 1728 O O . ARG A 1 216 ? -20.681 -7.439 32.739 1.00 93.75 216 ARG A O 1
ATOM 1735 N N . LEU A 1 217 ? -19.323 -5.986 31.713 1.00 95.88 217 LEU A N 1
ATOM 1736 C CA . LEU A 1 217 ? -19.574 -4.893 32.656 1.00 95.88 217 LEU A CA 1
ATOM 1737 C C . LEU A 1 217 ? -21.030 -4.416 32.630 1.00 95.88 217 LEU A C 1
ATOM 1739 O O . LEU A 1 217 ? -21.551 -4.029 33.668 1.00 95.88 217 LEU A O 1
ATOM 1743 N N . ASN A 1 218 ? -21.683 -4.419 31.466 1.00 95.38 218 ASN A N 1
ATOM 1744 C CA . ASN A 1 218 ? -23.105 -4.097 31.380 1.00 95.38 218 ASN A CA 1
ATOM 1745 C C . ASN A 1 218 ? -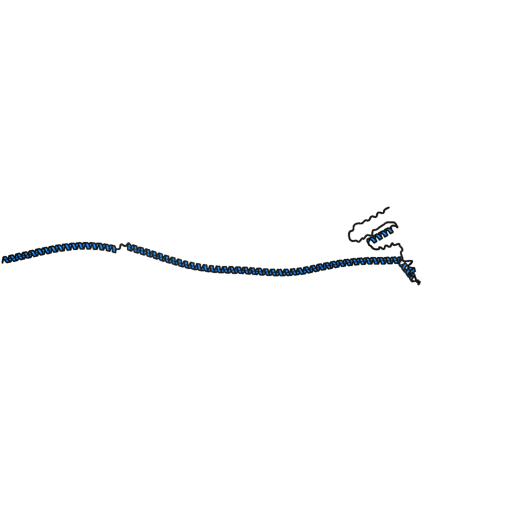23.963 -5.179 32.045 1.00 95.38 218 ASN A C 1
ATOM 1747 O O . ASN A 1 218 ? -24.865 -4.823 32.795 1.00 95.38 218 ASN A O 1
ATOM 1751 N N . ASP A 1 219 ? -23.641 -6.458 31.825 1.00 95.81 219 ASP A N 1
ATOM 1752 C CA . ASP A 1 219 ? -24.312 -7.577 32.497 1.00 95.81 219 ASP A CA 1
ATOM 1753 C C . ASP A 1 219 ? -24.167 -7.437 34.036 1.00 95.81 219 ASP A C 1
ATOM 1755 O O . ASP A 1 219 ? -25.164 -7.455 34.753 1.00 95.81 219 ASP A O 1
ATOM 1759 N N . ASP A 1 220 ? -22.955 -7.149 34.539 1.00 94.44 220 ASP A N 1
ATOM 1760 C CA . ASP A 1 220 ? -22.694 -6.908 35.972 1.00 94.44 220 ASP A CA 1
ATOM 1761 C C . ASP A 1 220 ? -23.483 -5.697 36.528 1.00 94.44 220 ASP A C 1
ATOM 1763 O O . ASP A 1 220 ? -23.926 -5.696 37.680 1.00 94.44 220 ASP A O 1
ATOM 1767 N N . ILE A 1 221 ? -23.646 -4.633 35.729 1.00 93.25 221 ILE A N 1
ATOM 1768 C CA . ILE A 1 221 ? -24.427 -3.442 36.106 1.00 93.25 221 ILE A CA 1
ATOM 1769 C C . ILE A 1 221 ? -25.913 -3.780 36.228 1.00 93.25 221 ILE A C 1
ATOM 1771 O O . ILE A 1 221 ? -26.571 -3.279 37.145 1.00 93.25 221 ILE A O 1
ATOM 1775 N N . ASP A 1 222 ? -26.448 -4.581 35.313 1.00 95.56 222 ASP A N 1
ATOM 1776 C CA . ASP A 1 222 ? -27.856 -4.962 35.330 1.00 95.56 222 ASP A CA 1
ATOM 1777 C C . ASP A 1 222 ? -28.158 -5.896 36.518 1.00 95.56 222 ASP A C 1
ATOM 1779 O O . ASP A 1 222 ? -29.095 -5.620 37.270 1.00 95.56 222 ASP A O 1
ATOM 1783 N N . ASP A 1 223 ? -27.283 -6.861 36.821 1.00 95.44 223 ASP A N 1
ATOM 1784 C CA . ASP A 1 223 ? -27.385 -7.696 38.032 1.00 95.44 223 ASP A CA 1
ATOM 1785 C C . ASP A 1 223 ? -27.349 -6.854 39.325 1.00 95.44 223 ASP A C 1
ATOM 1787 O O . ASP A 1 223 ? -28.116 -7.069 40.278 1.00 95.44 223 ASP A O 1
ATOM 1791 N N . ALA A 1 224 ? -26.468 -5.848 39.374 1.00 93.38 224 ALA A N 1
ATOM 1792 C CA . ALA A 1 224 ? -26.387 -4.930 40.507 1.00 93.38 224 ALA A CA 1
ATOM 1793 C C . ALA A 1 224 ? -27.662 -4.081 40.651 1.00 93.38 224 ALA A C 1
ATOM 1795 O O . ALA A 1 224 ? -28.120 -3.839 41.773 1.00 93.38 224 ALA A O 1
ATOM 1796 N N . ARG A 1 225 ? -28.260 -3.635 39.539 1.00 96.25 225 ARG A N 1
ATOM 1797 C CA . ARG A 1 225 ? -29.531 -2.892 39.540 1.00 96.25 225 ARG A CA 1
ATOM 1798 C C . ARG A 1 225 ? -30.680 -3.739 40.067 1.00 96.25 225 ARG A C 1
ATOM 1800 O O . ARG A 1 225 ? -31.442 -3.241 40.898 1.00 96.25 225 ARG A O 1
ATOM 1807 N N . ASP A 1 226 ? -30.767 -4.995 39.647 1.00 96.31 226 ASP A N 1
ATOM 1808 C CA . ASP A 1 226 ? -31.789 -5.930 40.119 1.00 96.31 226 ASP A CA 1
ATOM 1809 C C . ASP A 1 226 ? -31.641 -6.191 41.623 1.00 96.31 226 ASP A C 1
ATOM 1811 O O . ASP A 1 226 ? -32.611 -6.083 42.380 1.00 96.31 226 ASP A O 1
ATOM 1815 N N . THR A 1 227 ? -30.406 -6.393 42.092 1.00 96.50 227 THR A N 1
ATOM 1816 C CA . THR A 1 227 ? -30.101 -6.537 43.525 1.00 96.50 227 THR A CA 1
ATOM 1817 C C . THR A 1 227 ? -30.523 -5.297 44.323 1.00 96.50 227 THR A C 1
ATOM 1819 O O . THR A 1 227 ? -31.143 -5.405 45.384 1.00 96.50 227 THR A O 1
ATOM 1822 N N . ILE A 1 228 ? -30.230 -4.092 43.818 1.00 94.19 228 ILE A N 1
ATOM 1823 C CA . ILE A 1 228 ? -30.641 -2.829 44.451 1.00 94.19 228 ILE A CA 1
ATOM 1824 C C . ILE A 1 228 ? -32.170 -2.707 44.498 1.00 94.19 228 ILE A C 1
ATOM 1826 O O . ILE A 1 228 ? -32.720 -2.262 45.509 1.00 94.19 228 ILE A O 1
ATOM 1830 N N . ALA A 1 229 ? -32.875 -3.088 43.431 1.00 95.06 229 ALA A N 1
ATOM 1831 C CA . ALA A 1 229 ? -34.334 -3.059 43.389 1.00 95.06 229 ALA A CA 1
ATOM 1832 C C . ALA A 1 229 ? -34.954 -4.023 44.417 1.00 95.06 229 ALA A C 1
ATOM 1834 O O . ALA A 1 229 ? -35.895 -3.648 45.131 1.00 95.06 229 ALA A O 1
ATOM 1835 N N . GLU A 1 230 ? -34.396 -5.228 44.556 1.00 96.38 230 GLU A N 1
ATOM 1836 C CA . GLU A 1 230 ? -34.823 -6.208 45.557 1.00 96.38 230 GLU A CA 1
ATOM 1837 C C . GLU A 1 230 ? -34.587 -5.689 46.983 1.00 96.38 230 GLU A C 1
ATOM 1839 O O . GLU A 1 230 ? -35.503 -5.701 47.812 1.00 96.38 230 GLU A O 1
ATOM 1844 N N . LEU A 1 231 ? -33.390 -5.162 47.267 1.00 95.69 231 LEU A N 1
ATOM 1845 C CA . LEU A 1 231 ? -33.054 -4.584 48.571 1.00 95.69 231 LEU A CA 1
ATOM 1846 C C . LEU A 1 231 ? -33.963 -3.405 48.924 1.00 95.69 231 LEU A C 1
ATOM 1848 O O . LEU A 1 231 ? -34.483 -3.346 50.036 1.00 95.69 231 LEU A O 1
ATOM 1852 N N . ASN A 1 232 ? -34.230 -2.503 47.979 1.00 95.12 232 ASN A N 1
ATOM 1853 C CA . ASN A 1 232 ? -35.166 -1.397 48.188 1.00 95.12 232 ASN A CA 1
ATOM 1854 C C . ASN A 1 232 ? -36.587 -1.885 48.489 1.00 95.12 232 ASN A C 1
ATOM 1856 O O . ASN A 1 232 ? -37.296 -1.273 49.289 1.00 95.12 232 ASN A O 1
ATOM 1860 N N . THR A 1 233 ? -37.012 -2.985 47.867 1.00 94.25 233 THR A N 1
ATOM 1861 C CA . THR A 1 233 ? -38.315 -3.600 48.143 1.00 94.25 233 THR A CA 1
ATOM 1862 C C . THR A 1 233 ? -38.356 -4.189 49.553 1.00 94.25 233 THR A C 1
ATOM 1864 O O . THR A 1 233 ? -39.313 -3.927 50.281 1.00 94.25 233 THR A O 1
ATOM 1867 N N . LYS A 1 234 ? -37.300 -4.898 49.980 1.00 93.56 234 LYS A N 1
ATOM 1868 C CA . LYS A 1 234 ? -37.164 -5.416 51.354 1.00 93.56 234 LYS A CA 1
ATOM 1869 C C . LYS A 1 234 ? -37.169 -4.289 52.386 1.00 93.56 234 LYS A C 1
ATOM 1871 O O . LYS A 1 234 ? -37.968 -4.333 53.314 1.00 93.56 234 LYS A O 1
ATOM 1876 N N . ILE A 1 235 ? -36.381 -3.233 52.166 1.00 89.81 235 ILE A N 1
ATOM 1877 C CA . ILE A 1 235 ? -36.350 -2.051 53.038 1.00 89.81 235 ILE A CA 1
ATOM 1878 C C . ILE A 1 235 ? -37.742 -1.431 53.143 1.00 89.81 235 ILE A C 1
ATOM 1880 O O . ILE A 1 235 ? -38.220 -1.194 54.247 1.00 89.81 235 ILE A O 1
ATOM 1884 N N . LYS A 1 236 ? -38.435 -1.191 52.022 1.00 89.00 236 LYS A N 1
ATOM 1885 C CA . LYS A 1 236 ? -39.800 -0.642 52.049 1.00 89.00 236 LYS A CA 1
ATOM 1886 C C . LYS A 1 236 ? -40.769 -1.548 52.802 1.00 89.00 236 LYS A C 1
ATOM 1888 O O . LYS A 1 236 ? -41.590 -1.030 53.552 1.00 89.00 236 LYS A O 1
ATOM 1893 N N . ALA A 1 237 ? -40.685 -2.865 52.622 1.00 85.75 237 ALA A N 1
ATOM 1894 C CA . ALA A 1 237 ? -41.515 -3.816 53.356 1.00 85.75 237 ALA A CA 1
ATOM 1895 C C . ALA A 1 237 ? -41.254 -3.735 54.868 1.00 85.75 237 ALA A C 1
ATOM 1897 O O . ALA A 1 237 ? -42.196 -3.696 55.652 1.00 85.75 237 ALA A O 1
ATOM 1898 N N . GLU A 1 238 ? -39.993 -3.623 55.272 1.00 85.31 238 GLU A N 1
ATOM 1899 C CA . GLU A 1 238 ? -39.585 -3.537 56.675 1.00 85.31 238 GLU A CA 1
ATOM 1900 C C . GLU A 1 238 ? -39.920 -2.171 57.303 1.00 85.31 238 GLU A C 1
ATOM 1902 O O . GLU A 1 238 ? -40.315 -2.102 58.463 1.00 85.31 238 GLU A O 1
ATOM 1907 N N . THR A 1 239 ? -39.864 -1.091 56.513 1.00 82.50 239 THR A N 1
ATOM 1908 C CA . THR A 1 239 ? -40.212 0.278 56.944 1.00 82.50 239 THR A CA 1
ATOM 1909 C C . THR A 1 239 ? -41.728 0.486 57.040 1.00 82.50 239 THR A C 1
ATOM 1911 O O . THR A 1 239 ? -42.201 1.169 57.945 1.00 82.50 239 THR A O 1
ATOM 1914 N N . ASN A 1 240 ? -42.501 -0.092 56.111 1.00 79.25 240 ASN A N 1
ATOM 1915 C CA . ASN A 1 240 ? -43.962 0.036 56.069 1.00 79.25 240 ASN A CA 1
ATOM 1916 C C . ASN A 1 240 ? -44.685 -1.033 56.890 1.00 79.25 240 ASN A C 1
ATOM 1918 O O . ASN A 1 240 ? -45.885 -0.897 57.131 1.00 79.25 240 ASN A O 1
ATOM 1922 N N . SER A 1 241 ? -43.995 -2.095 57.307 1.00 71.00 241 SER A N 1
ATOM 1923 C CA . SER A 1 241 ? -44.552 -3.041 58.262 1.00 71.00 241 SER A CA 1
ATOM 1924 C C . SER A 1 241 ? -44.716 -2.304 59.593 1.00 71.00 241 SER A C 1
ATOM 1926 O O . SER A 1 241 ? -43.705 -1.929 60.193 1.00 71.00 241 SER A O 1
ATOM 1928 N N . PRO A 1 242 ? -45.951 -2.070 60.085 1.00 65.31 242 PRO A N 1
ATOM 1929 C CA . PRO A 1 242 ? -46.147 -1.463 61.393 1.00 65.31 242 PRO A CA 1
ATOM 1930 C C . PRO A 1 242 ? -45.407 -2.334 62.391 1.00 65.31 242 PRO A C 1
ATOM 1932 O O . PRO A 1 242 ? -45.755 -3.501 62.539 1.00 65.31 242 PRO A O 1
ATOM 1935 N N . ASN A 1 243 ? -44.343 -1.802 63.001 1.00 76.12 243 ASN A N 1
ATOM 1936 C CA . ASN A 1 243 ? -43.479 -2.596 63.857 1.00 76.12 243 ASN A CA 1
ATOM 1937 C C . ASN A 1 243 ? -44.358 -3.164 64.983 1.00 76.12 243 ASN A C 1
ATOM 1939 O O . ASN A 1 243 ? -44.776 -2.405 65.868 1.00 76.12 243 ASN A O 1
ATOM 1943 N N . PRO A 1 244 ? -44.675 -4.471 64.965 1.00 76.81 244 PRO A N 1
ATOM 1944 C CA . PRO A 1 244 ? -45.607 -5.045 65.924 1.00 76.81 244 PRO A CA 1
ATOM 1945 C C . PRO A 1 244 ? -45.034 -4.935 67.338 1.00 76.81 244 PRO A C 1
ATOM 1947 O O . PRO A 1 244 ? -45.783 -4.936 68.310 1.00 76.81 244 PRO A O 1
ATOM 1950 N N . ASN A 1 245 ? -43.713 -4.760 67.461 1.00 80.88 245 ASN A N 1
ATOM 1951 C CA . ASN A 1 245 ? -43.066 -4.470 68.727 1.00 80.88 245 ASN A CA 1
ATOM 1952 C C . ASN A 1 245 ? -43.347 -3.038 69.197 1.00 80.88 245 ASN A C 1
ATOM 1954 O O . ASN A 1 245 ? -43.564 -2.869 70.386 1.00 80.88 245 ASN A O 1
ATOM 1958 N N . ILE A 1 246 ? -43.434 -2.029 68.318 1.00 82.56 246 ILE A N 1
ATOM 1959 C CA . ILE A 1 246 ? -43.840 -0.664 68.720 1.00 82.56 246 ILE A CA 1
ATOM 1960 C C . ILE A 1 246 ? -45.281 -0.671 69.239 1.00 82.56 246 ILE A C 1
ATOM 1962 O O . ILE A 1 246 ? -45.541 -0.133 70.312 1.00 82.56 246 ILE A O 1
ATOM 1966 N N . GLN A 1 247 ? -46.207 -1.334 68.537 1.00 84.19 247 GLN A N 1
ATOM 1967 C CA . GLN A 1 247 ? -47.597 -1.450 69.000 1.00 84.19 247 GLN A CA 1
ATOM 1968 C C . GLN A 1 247 ? -47.697 -2.222 70.324 1.00 84.19 247 GLN A C 1
ATOM 1970 O O . GLN A 1 247 ? -48.401 -1.795 71.238 1.00 84.19 247 GLN A O 1
ATOM 1975 N N . LYS A 1 248 ? -46.950 -3.326 70.472 1.00 88.44 248 LYS A N 1
ATOM 1976 C CA . LYS A 1 248 ? -46.861 -4.060 71.743 1.00 88.44 248 LYS A CA 1
ATOM 1977 C C . LYS A 1 248 ? -46.284 -3.195 72.862 1.00 88.44 248 LYS A C 1
ATOM 1979 O O . LYS A 1 248 ? -46.862 -3.185 73.943 1.00 88.44 248 LYS A O 1
ATOM 1984 N N . ILE A 1 249 ? -45.211 -2.442 72.609 1.00 88.44 249 ILE A N 1
ATOM 1985 C CA . ILE A 1 24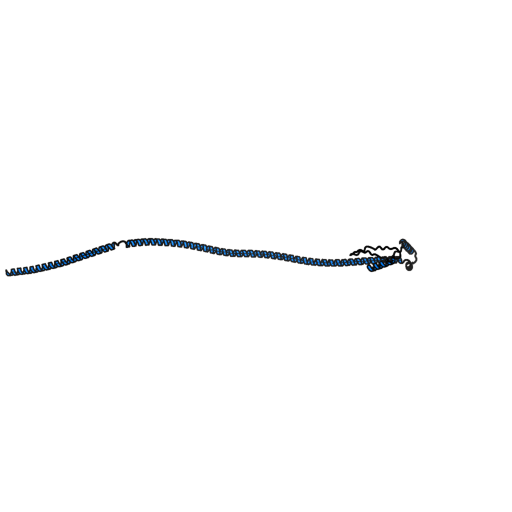9 ? -44.612 -1.514 73.580 1.00 88.44 249 ILE A CA 1
ATOM 1986 C C . ILE A 1 249 ? -45.645 -0.479 74.030 1.00 88.44 249 ILE A C 1
ATOM 1988 O O . ILE A 1 249 ? -45.827 -0.309 75.230 1.00 88.44 249 ILE A O 1
ATOM 1992 N N . GLN A 1 250 ? -46.379 0.144 73.104 1.00 88.75 250 GLN A N 1
ATOM 1993 C CA . GLN A 1 250 ? -47.450 1.088 73.445 1.00 88.75 250 GLN A CA 1
ATOM 1994 C C . GLN A 1 250 ? -48.561 0.423 74.272 1.00 88.75 250 GLN A C 1
ATOM 1996 O O . GLN A 1 250 ? -49.031 0.992 75.254 1.00 88.75 250 GLN A O 1
ATOM 2001 N N . SER A 1 251 ? -48.952 -0.808 73.925 1.00 93.06 251 SER A N 1
ATOM 2002 C CA . SER A 1 251 ? -49.956 -1.554 74.692 1.00 93.06 251 SER A CA 1
ATOM 2003 C C . SER A 1 251 ? -49.483 -1.886 76.111 1.00 93.06 251 SER A C 1
ATOM 2005 O O . SER A 1 251 ? -50.251 -1.748 77.060 1.00 93.06 251 SER A O 1
ATOM 2007 N N . PHE A 1 252 ? -48.209 -2.258 76.278 1.00 94.06 252 PHE A N 1
ATOM 2008 C CA . PHE A 1 252 ? -47.619 -2.510 77.588 1.00 94.06 252 PHE A CA 1
ATOM 2009 C C . PHE A 1 252 ? -47.478 -1.222 78.395 1.00 94.06 252 PHE A C 1
ATOM 2011 O O . PHE A 1 252 ? -47.764 -1.240 79.584 1.00 94.06 252 PHE A O 1
ATOM 2018 N N . GLN A 1 253 ? -47.128 -0.097 77.766 1.00 95.00 253 GLN A N 1
ATOM 2019 C CA . GLN A 1 253 ? -47.114 1.211 78.425 1.00 95.00 253 GLN A CA 1
ATOM 2020 C C . GLN A 1 253 ? -48.499 1.585 78.969 1.00 95.00 253 GLN A C 1
ATOM 2022 O O . GLN A 1 253 ? -48.604 1.987 80.122 1.00 95.00 253 GLN A O 1
ATOM 2027 N N . LEU A 1 254 ? -49.569 1.386 78.190 1.00 94.62 254 LEU A N 1
ATOM 2028 C CA . LEU A 1 254 ? -50.940 1.621 78.663 1.00 94.62 254 LEU A CA 1
ATOM 2029 C C . LEU A 1 254 ? -51.324 0.695 79.825 1.00 94.62 254 LEU A C 1
ATOM 2031 O O . LEU A 1 254 ? -51.943 1.140 80.789 1.00 94.62 254 LEU A O 1
ATOM 2035 N N . GLN A 1 255 ? -50.941 -0.583 79.757 1.00 95.44 255 GLN A N 1
ATOM 2036 C CA . GLN A 1 255 ? -51.174 -1.529 80.851 1.00 95.44 255 GLN A CA 1
ATOM 2037 C C . GLN A 1 255 ? -50.403 -1.145 82.119 1.00 95.44 255 GLN A C 1
ATOM 2039 O O . GLN A 1 255 ? -50.956 -1.270 83.206 1.00 95.44 255 GLN A O 1
ATOM 2044 N N . ILE A 1 256 ? -49.162 -0.663 81.993 1.00 95.56 256 ILE A N 1
ATOM 2045 C CA . ILE A 1 256 ? -48.357 -0.175 83.121 1.00 95.56 256 ILE A CA 1
ATOM 2046 C C . ILE A 1 256 ? -49.055 1.009 83.791 1.00 95.56 256 ILE A C 1
ATOM 2048 O O . ILE A 1 256 ? -49.298 0.943 84.990 1.00 95.56 256 ILE A O 1
ATOM 2052 N N . VAL A 1 257 ? -49.468 2.024 83.024 1.00 96.25 257 VAL A N 1
ATOM 2053 C CA . VAL A 1 257 ? -50.171 3.207 83.558 1.00 96.25 257 VAL A CA 1
ATOM 2054 C C . VAL A 1 257 ? -51.454 2.817 84.305 1.00 96.25 257 VAL A C 1
ATOM 2056 O O . VAL A 1 257 ? -51.750 3.346 85.376 1.00 96.25 257 VAL A O 1
ATOM 2059 N N . GLU A 1 258 ? -52.213 1.855 83.777 1.00 96.75 258 GLU A N 1
ATOM 2060 C CA . GLU A 1 258 ? -53.423 1.353 84.440 1.00 96.75 258 GLU A CA 1
ATOM 2061 C C . GLU A 1 258 ? -53.108 0.608 85.749 1.00 96.75 258 GLU A C 1
ATOM 2063 O O . GLU A 1 258 ? -53.838 0.735 86.735 1.00 96.75 258 GLU A O 1
ATOM 2068 N N . GLN A 1 259 ? -52.020 -0.167 85.790 1.00 95.31 259 GLN A N 1
ATOM 2069 C CA . GLN A 1 259 ? -51.585 -0.841 87.017 1.00 95.31 259 GLN A CA 1
ATOM 2070 C C . GLN A 1 259 ? -51.051 0.151 88.055 1.00 95.31 259 GLN A C 1
ATOM 2072 O O . GLN A 1 259 ? -51.369 0.010 89.233 1.00 95.31 259 GLN A O 1
ATOM 2077 N N . GLU A 1 260 ? -50.312 1.180 87.637 1.00 96.75 260 GLU A N 1
ATOM 2078 C CA . GLU A 1 260 ? -49.848 2.261 88.515 1.00 96.75 260 GLU A CA 1
ATOM 2079 C C . GLU A 1 260 ? -51.029 2.967 89.191 1.00 96.75 260 GLU A C 1
ATOM 2081 O O . GLU A 1 260 ? -51.020 3.164 90.405 1.00 96.75 260 GLU A O 1
ATOM 2086 N N . LYS A 1 261 ? -52.106 3.252 88.447 1.00 96.06 261 LYS A N 1
ATOM 2087 C CA . LYS A 1 261 ? -53.331 3.828 89.019 1.00 96.06 261 LYS A CA 1
ATOM 2088 C C . LYS A 1 261 ? -53.972 2.917 90.071 1.00 96.06 261 LYS A C 1
ATOM 2090 O O . LYS A 1 261 ? -54.365 3.387 91.137 1.00 96.06 261 LYS A O 1
ATOM 2095 N N . LYS A 1 262 ? -54.060 1.611 89.796 1.00 96.69 262 LYS A N 1
ATOM 2096 C CA . LYS A 1 262 ? -54.596 0.629 90.756 1.00 96.69 262 LYS A CA 1
ATOM 2097 C C . LYS A 1 262 ? -53.747 0.531 92.018 1.00 96.69 262 LYS A C 1
ATOM 2099 O O . LYS A 1 262 ? -54.309 0.366 93.097 1.00 96.69 262 LYS A O 1
ATOM 2104 N N . ILE A 1 263 ? -52.423 0.630 91.894 1.00 96.25 263 ILE A N 1
ATOM 2105 C CA . ILE A 1 263 ? -51.513 0.663 93.045 1.00 96.25 263 ILE A CA 1
ATOM 2106 C C . ILE A 1 263 ? -51.834 1.872 93.923 1.00 96.25 263 ILE A C 1
ATOM 2108 O O . ILE A 1 263 ? -52.075 1.678 95.110 1.00 96.25 263 ILE A O 1
ATOM 2112 N N . VAL A 1 264 ? -51.953 3.072 93.345 1.00 96.88 264 VAL A N 1
ATOM 2113 C CA . VAL A 1 264 ? -52.309 4.291 94.095 1.00 96.88 264 VAL A CA 1
ATOM 2114 C C . VAL A 1 264 ? -53.655 4.136 94.816 1.00 96.88 264 VAL A C 1
ATOM 2116 O O . VAL A 1 264 ? -53.754 4.401 96.012 1.00 96.88 264 VAL A O 1
ATOM 2119 N N . GLU A 1 265 ? -54.687 3.614 94.143 1.00 96.44 265 GLU A N 1
ATOM 2120 C CA . GLU A 1 265 ? -55.993 3.365 94.778 1.00 96.44 265 GLU A CA 1
ATOM 2121 C C . GLU A 1 265 ? -55.912 2.358 95.942 1.00 96.44 265 GLU A C 1
ATOM 2123 O O . GLU A 1 265 ? -56.655 2.458 96.925 1.00 96.44 265 GLU A O 1
ATOM 2128 N N . ILE A 1 266 ? -55.042 1.350 95.835 1.00 96.06 266 ILE A N 1
ATOM 2129 C CA . ILE A 1 266 ? -54.791 0.382 96.909 1.00 96.06 266 ILE A CA 1
ATOM 2130 C C . ILE A 1 266 ? -54.026 1.046 98.060 1.00 96.06 266 ILE A C 1
ATOM 2132 O O . ILE A 1 266 ? -54.370 0.813 99.220 1.00 96.06 266 ILE A O 1
ATOM 2136 N N . GLU A 1 267 ? -53.031 1.880 97.769 1.00 97.06 267 GLU A N 1
ATOM 2137 C CA . GLU A 1 267 ? -52.265 2.631 98.767 1.00 97.06 267 GLU A CA 1
ATOM 2138 C C . GLU A 1 267 ? -53.169 3.568 99.584 1.00 97.06 267 GLU A C 1
ATOM 2140 O O . GLU A 1 267 ? -53.101 3.558 100.818 1.00 97.06 267 GLU A O 1
ATOM 2145 N N . ASP A 1 268 ? -54.097 4.274 98.933 1.00 96.06 268 ASP A N 1
ATOM 2146 C CA . ASP A 1 268 ? -55.101 5.121 99.592 1.00 96.06 268 ASP A CA 1
ATOM 2147 C C . ASP A 1 268 ? -56.018 4.315 100.528 1.00 96.06 268 ASP A C 1
ATOM 2149 O O . ASP A 1 268 ? -56.288 4.709 101.673 1.00 96.06 268 ASP A O 1
ATOM 2153 N N . LYS A 1 269 ? -56.467 3.133 100.080 1.00 96.50 269 LYS A N 1
ATOM 2154 C CA . LYS A 1 269 ? -57.269 2.211 100.904 1.00 96.50 269 LYS A CA 1
ATOM 2155 C C . LYS A 1 269 ? -56.485 1.703 102.112 1.00 96.50 269 LYS A C 1
ATOM 2157 O O . LYS A 1 269 ? -57.034 1.659 103.213 1.00 96.50 269 LYS A O 1
ATOM 2162 N N . ILE A 1 270 ? -55.212 1.343 101.937 1.00 96.06 270 ILE A N 1
ATOM 2163 C CA . ILE A 1 270 ? -54.330 0.924 103.037 1.00 96.06 270 ILE A CA 1
ATOM 2164 C C . ILE A 1 270 ? -54.148 2.068 104.039 1.00 96.06 270 ILE A C 1
ATOM 2166 O O . ILE A 1 270 ? -54.220 1.828 105.244 1.00 96.06 270 ILE A O 1
ATOM 2170 N N . SER A 1 271 ? -53.943 3.300 103.568 1.00 96.56 271 SER A N 1
ATOM 2171 C CA . SER A 1 271 ? -53.820 4.486 104.424 1.00 96.56 271 SER A CA 1
ATOM 2172 C C . SER A 1 271 ? -55.078 4.700 105.276 1.00 96.56 271 SER A C 1
ATOM 2174 O O . SER A 1 271 ? -54.997 4.815 106.502 1.00 96.56 271 SER A O 1
ATOM 2176 N N . THR A 1 272 ? -56.256 4.611 104.652 1.00 95.56 272 THR A N 1
ATOM 2177 C CA . THR A 1 272 ? -57.557 4.703 105.338 1.00 95.56 272 THR A CA 1
ATOM 2178 C C . THR A 1 272 ? -57.730 3.597 106.384 1.00 95.56 272 THR A C 1
ATOM 2180 O O . THR A 1 272 ? -58.131 3.855 107.519 1.00 95.56 272 THR A O 1
ATOM 2183 N N . LEU A 1 273 ? -57.394 2.350 106.036 1.00 95.88 273 LEU A N 1
ATOM 2184 C CA . LEU A 1 273 ? -57.465 1.219 106.967 1.00 95.88 273 LEU A CA 1
ATOM 2185 C C . LEU A 1 273 ? -56.502 1.377 108.149 1.00 95.88 273 LEU A C 1
ATOM 2187 O O . LEU A 1 273 ? -56.884 1.070 109.277 1.00 95.88 273 LEU A O 1
ATOM 2191 N N . LYS A 1 274 ? -55.286 1.891 107.925 1.00 95.88 274 LYS A N 1
ATOM 2192 C CA . LYS A 1 274 ? -54.332 2.205 109.000 1.00 95.88 274 LYS A CA 1
ATOM 2193 C C . LYS A 1 274 ? -54.899 3.247 109.963 1.00 95.88 274 LYS A C 1
ATOM 2195 O O . LYS A 1 274 ? -54.812 3.046 111.173 1.00 95.88 274 LYS A O 1
ATOM 2200 N N . GLN A 1 275 ? -55.515 4.312 109.449 1.00 95.19 275 GLN A N 1
ATOM 2201 C CA . GLN A 1 275 ? -56.157 5.336 110.277 1.00 95.19 275 GLN A CA 1
ATOM 2202 C C . GLN A 1 275 ? -57.315 4.752 111.096 1.00 95.19 275 GLN A C 1
ATOM 2204 O O . GLN A 1 275 ? -57.350 4.924 112.313 1.00 95.19 275 GLN A O 1
ATOM 2209 N N . ASN A 1 276 ? -58.209 3.995 110.454 1.00 95.00 276 ASN A N 1
ATOM 2210 C CA . ASN A 1 276 ? -59.327 3.335 111.132 1.00 95.00 276 ASN A CA 1
ATOM 2211 C C . ASN A 1 276 ? -58.843 2.368 112.223 1.00 95.00 276 ASN A C 1
ATOM 2213 O O . ASN A 1 276 ? -59.394 2.350 113.323 1.00 95.00 276 ASN A O 1
ATOM 2217 N N . SER A 1 277 ? -57.791 1.592 111.943 1.00 95.00 277 SER A N 1
ATOM 2218 C CA . SER A 1 277 ? -57.168 0.696 112.919 1.00 95.00 277 SER A CA 1
ATOM 2219 C C . SER A 1 277 ? -56.572 1.465 114.098 1.00 95.00 277 SER A C 1
ATOM 2221 O O . SER A 1 277 ? -56.758 1.043 115.235 1.00 95.00 277 SER A O 1
ATOM 2223 N N . ALA A 1 278 ? -55.881 2.585 113.861 1.00 93.75 278 ALA A N 1
ATOM 2224 C CA . ALA A 1 278 ? -55.320 3.414 114.928 1.00 93.75 278 ALA A CA 1
ATOM 2225 C C . ALA A 1 278 ? -56.421 4.005 115.825 1.00 93.75 278 ALA A C 1
ATOM 2227 O O . ALA A 1 278 ? -56.324 3.926 117.048 1.00 93.75 278 ALA A O 1
ATOM 2228 N N . SER A 1 279 ? -57.508 4.514 115.233 1.00 94.12 279 SER A N 1
ATOM 2229 C CA . SER A 1 279 ? -58.674 4.991 115.988 1.00 94.12 279 SER A CA 1
ATOM 2230 C C . SER A 1 279 ? -59.348 3.874 116.790 1.00 94.12 279 SER A C 1
ATOM 2232 O O . SER A 1 279 ? -59.747 4.093 117.931 1.00 94.12 279 SER A O 1
ATOM 2234 N N . ALA A 1 280 ? -59.457 2.664 116.231 1.00 91.69 280 ALA A N 1
ATOM 2235 C CA . ALA A 1 280 ? -59.994 1.512 116.951 1.00 91.69 280 ALA A CA 1
ATOM 2236 C C . ALA A 1 280 ? -59.111 1.123 118.148 1.00 91.69 280 ALA A C 1
ATOM 2238 O O . ALA A 1 280 ? -59.637 0.915 119.238 1.00 91.69 280 ALA A O 1
ATOM 2239 N N . VAL A 1 281 ? -57.784 1.082 117.971 1.00 94.44 281 VAL A N 1
ATOM 2240 C CA . VAL A 1 281 ? -56.821 0.826 119.058 1.00 94.44 281 VAL A CA 1
ATOM 2241 C C . VAL A 1 281 ? -56.953 1.878 120.158 1.00 94.44 281 VAL A C 1
ATOM 2243 O O . VAL A 1 281 ? -57.111 1.509 121.317 1.00 94.44 281 VAL A O 1
ATOM 2246 N N . GLN A 1 282 ? -57.000 3.166 119.807 1.00 93.31 282 GLN A N 1
ATOM 2247 C CA . GLN A 1 282 ? -57.179 4.249 120.778 1.00 93.31 282 GLN A CA 1
ATOM 2248 C C . GLN A 1 282 ? -58.505 4.123 121.553 1.00 93.31 282 GLN A C 1
ATOM 2250 O O . GLN A 1 282 ? -58.545 4.326 122.766 1.00 93.31 282 GLN A O 1
ATOM 2255 N N . ASN A 1 283 ? -59.597 3.745 120.879 1.00 94.12 283 ASN A N 1
ATOM 2256 C CA . ASN A 1 283 ? -60.880 3.479 121.537 1.00 94.12 283 ASN A CA 1
ATOM 2257 C C . ASN A 1 283 ? -60.801 2.281 122.498 1.00 94.12 283 ASN A C 1
ATOM 2259 O O . ASN A 1 283 ? -61.379 2.337 123.585 1.00 94.12 283 ASN A O 1
ATOM 2263 N N . PHE A 1 284 ? -60.093 1.210 122.123 1.00 93.88 284 PHE A N 1
ATOM 2264 C CA . PHE A 1 284 ? -59.858 0.065 123.005 1.00 93.88 284 PHE A CA 1
ATOM 2265 C C . PHE A 1 284 ? -59.004 0.437 124.219 1.00 93.88 284 PHE A C 1
ATOM 2267 O O . PHE A 1 284 ? -59.332 0.005 125.321 1.00 93.88 284 PHE A O 1
ATOM 2274 N N . GLU A 1 285 ? -57.963 1.255 124.051 1.00 93.50 285 GLU A N 1
ATOM 2275 C CA . GLU A 1 285 ? -57.151 1.772 125.161 1.00 93.50 285 GLU A CA 1
ATOM 2276 C C . GLU A 1 285 ? -58.000 2.612 126.124 1.00 93.50 285 GLU A C 1
ATOM 2278 O O . GLU A 1 285 ? -58.002 2.341 127.319 1.00 93.50 285 GLU A O 1
ATOM 2283 N N . LEU A 1 286 ? -58.830 3.533 125.619 1.00 93.56 286 LEU A N 1
ATOM 2284 C CA . LEU A 1 286 ? -59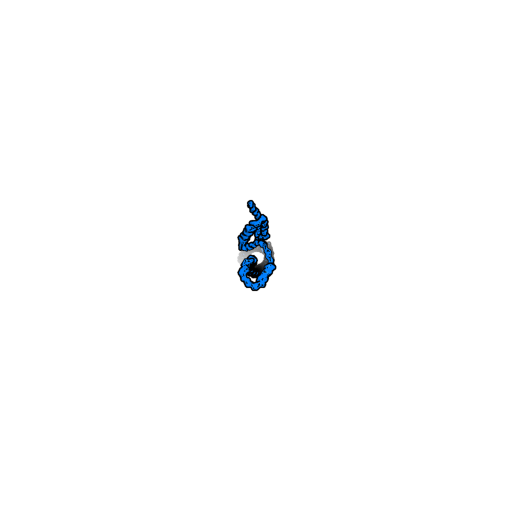.761 4.313 126.449 1.00 93.56 286 LEU A CA 1
ATOM 2285 C C . LEU A 1 286 ? -60.769 3.435 127.209 1.00 93.56 286 LEU A C 1
ATOM 2287 O O . LEU A 1 286 ? -61.086 3.708 128.369 1.00 93.56 286 LEU A O 1
ATOM 2291 N N . LEU A 1 287 ? -61.313 2.401 126.559 1.00 93.12 287 LEU A N 1
ATOM 2292 C CA . LEU A 1 287 ? -62.219 1.446 127.203 1.00 93.12 287 LEU A CA 1
ATOM 2293 C C . LEU A 1 287 ? -61.497 0.604 128.258 1.00 93.12 2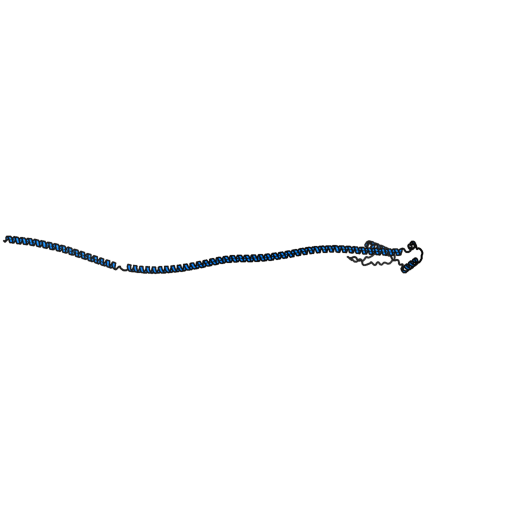87 LEU A C 1
ATOM 2295 O O . LEU A 1 287 ? -62.064 0.375 129.328 1.00 93.12 287 LEU A O 1
ATOM 2299 N N . ARG A 1 288 ? -60.263 0.169 127.985 1.00 93.56 288 ARG A N 1
ATOM 2300 C CA . ARG A 1 288 ? -59.417 -0.544 128.948 1.00 93.56 288 ARG A CA 1
ATOM 2301 C C . ARG A 1 288 ? -59.162 0.328 130.173 1.00 93.56 288 ARG A C 1
ATOM 2303 O O . ARG A 1 288 ? -59.467 -0.111 131.276 1.00 93.56 288 ARG A O 1
ATOM 2310 N N . ASP A 1 289 ? -58.716 1.565 129.983 1.00 93.06 289 ASP A N 1
ATOM 2311 C CA . ASP A 1 289 ? -58.394 2.484 131.077 1.00 93.06 289 ASP A CA 1
ATOM 2312 C C . ASP A 1 289 ? -59.644 2.796 131.930 1.00 93.06 289 ASP A C 1
ATOM 2314 O O . ASP A 1 289 ? -59.599 2.735 133.159 1.00 93.06 289 ASP A O 1
ATOM 2318 N N . LYS A 1 290 ? -60.814 3.016 131.303 1.00 93.50 290 LYS A N 1
ATOM 2319 C CA . LYS A 1 290 ? -62.102 3.141 132.022 1.00 93.50 290 LYS A CA 1
ATOM 2320 C C . LYS A 1 290 ? -62.487 1.872 132.782 1.00 93.50 290 LYS A C 1
ATOM 2322 O O . LYS A 1 290 ? -63.085 1.952 133.858 1.00 93.50 290 LYS A O 1
ATOM 2327 N N . THR A 1 291 ? -62.198 0.701 132.219 1.00 91.62 291 THR A N 1
ATOM 2328 C CA . THR A 1 291 ? -62.471 -0.587 132.867 1.00 91.62 291 THR A CA 1
ATOM 2329 C C . THR A 1 291 ? -61.577 -0.763 134.091 1.00 91.62 291 THR A C 1
ATOM 2331 O O . THR A 1 291 ? -62.084 -1.121 135.149 1.00 91.62 291 THR A O 1
ATOM 2334 N N . GLU A 1 292 ? -60.287 -0.434 133.996 1.00 91.88 292 GLU A N 1
ATOM 2335 C CA . GLU A 1 292 ? -59.348 -0.438 135.127 1.00 91.88 292 GLU A CA 1
ATOM 2336 C C . GLU A 1 292 ? -59.747 0.569 136.218 1.00 91.88 292 GLU A C 1
ATOM 2338 O O . GLU A 1 292 ? -59.729 0.239 137.409 1.00 91.88 292 GLU A O 1
ATOM 2343 N N . GLU A 1 293 ? -60.188 1.773 135.840 1.00 91.62 293 GLU A N 1
ATOM 2344 C CA . GLU A 1 293 ? -60.723 2.767 136.777 1.00 91.62 293 GLU A CA 1
ATOM 2345 C C . GLU A 1 293 ? -61.961 2.225 137.513 1.00 91.62 293 GLU A C 1
ATOM 2347 O O . GLU A 1 293 ? -62.062 2.305 138.742 1.00 91.62 293 GLU A O 1
ATOM 2352 N N . THR A 1 294 ? -62.895 1.626 136.769 1.00 89.12 294 THR A N 1
ATOM 2353 C CA . THR A 1 294 ? -64.114 1.017 137.321 1.00 89.12 294 THR A CA 1
ATOM 2354 C C . THR A 1 294 ? -63.768 -0.148 138.249 1.00 89.12 294 THR A C 1
ATOM 2356 O O . THR A 1 294 ? -64.293 -0.221 139.358 1.00 89.12 294 THR A O 1
ATOM 2359 N N . GLN A 1 295 ? -62.831 -1.011 137.853 1.00 89.00 295 GLN A N 1
ATOM 2360 C CA . GLN A 1 295 ? -62.330 -2.125 138.659 1.00 89.00 295 GLN A CA 1
ATOM 2361 C C . GLN A 1 295 ? -61.712 -1.633 139.977 1.00 89.00 295 GLN A C 1
ATOM 2363 O O . GLN A 1 295 ? -61.970 -2.196 141.045 1.00 89.00 295 GLN A O 1
ATOM 2368 N N . THR A 1 296 ? -60.937 -0.547 139.925 1.00 87.94 296 THR A N 1
ATOM 2369 C CA . THR A 1 296 ? -60.327 0.085 141.103 1.00 87.94 296 THR A CA 1
ATOM 2370 C C . THR A 1 296 ? -61.394 0.655 142.042 1.00 87.94 296 THR A C 1
ATOM 2372 O O . THR A 1 296 ? -61.340 0.399 143.245 1.00 87.94 296 THR A O 1
ATOM 2375 N N . LYS A 1 297 ? -62.407 1.354 141.506 1.00 87.19 297 LYS A N 1
ATOM 2376 C CA . LYS A 1 297 ? -63.566 1.866 142.267 1.00 87.19 297 LYS A CA 1
ATOM 2377 C C . LYS A 1 297 ? -64.388 0.751 142.918 1.00 87.19 297 LYS A C 1
ATOM 2379 O O . LYS A 1 297 ? -64.793 0.876 144.072 1.00 87.19 297 LYS A O 1
ATOM 2384 N N . VAL A 1 298 ? -64.631 -0.348 142.206 1.00 84.38 298 VAL A N 1
ATOM 2385 C CA . VAL A 1 298 ? -65.333 -1.519 142.755 1.00 84.38 298 VAL A CA 1
ATOM 2386 C C . VAL A 1 298 ? -64.523 -2.130 143.900 1.00 84.38 298 VAL A C 1
ATOM 2388 O O . VAL A 1 298 ? -65.067 -2.380 144.974 1.00 84.38 298 VAL A O 1
ATOM 2391 N N . THR A 1 299 ? -63.212 -2.298 143.714 1.00 83.19 299 THR A N 1
ATOM 2392 C CA . THR A 1 299 ? -62.314 -2.857 144.736 1.00 83.19 299 THR A CA 1
ATOM 2393 C C . THR A 1 299 ? -62.231 -1.968 145.981 1.00 83.19 299 THR A C 1
ATOM 2395 O O . THR A 1 299 ? -62.243 -2.482 147.099 1.00 83.19 299 THR A O 1
ATOM 2398 N N . SER A 1 300 ? -62.169 -0.641 145.822 1.00 81.88 300 SER A N 1
ATOM 2399 C CA . SER A 1 300 ? -62.175 0.286 146.960 1.00 81.88 300 SER A CA 1
ATOM 2400 C C . SER A 1 300 ? -63.518 0.286 147.691 1.00 81.88 300 SER A C 1
ATOM 2402 O O . SER A 1 300 ? -63.527 0.228 148.913 1.00 81.88 300 SER A O 1
ATOM 2404 N N . THR A 1 301 ? -64.642 0.248 146.970 1.00 74.94 301 THR A N 1
ATOM 2405 C CA . THR A 1 301 ? -65.986 0.150 147.570 1.00 74.94 301 THR A CA 1
ATOM 2406 C C . THR A 1 301 ? -66.150 -1.145 148.370 1.00 74.94 301 THR A C 1
ATOM 2408 O O . THR A 1 301 ? -66.648 -1.115 149.491 1.00 74.94 301 THR A O 1
ATOM 2411 N N . LEU A 1 302 ? -65.669 -2.275 147.840 1.00 77.31 302 LEU A N 1
ATOM 2412 C CA . LEU A 1 302 ? -65.660 -3.561 148.548 1.00 77.31 302 LEU A CA 1
ATOM 2413 C C . LEU A 1 302 ? -64.799 -3.530 149.820 1.00 77.31 302 LEU A C 1
ATOM 2415 O O . LEU A 1 302 ? -65.172 -4.148 150.812 1.00 77.31 302 LEU A O 1
ATOM 2419 N N . LYS A 1 303 ? -63.679 -2.794 149.820 1.00 74.19 303 LYS A N 1
ATOM 2420 C CA . LYS A 1 303 ? -62.870 -2.577 151.032 1.00 74.19 303 LYS A CA 1
ATOM 2421 C C . LYS A 1 303 ? -63.564 -1.711 152.083 1.00 74.19 303 LYS A C 1
ATOM 2423 O O . LYS A 1 303 ? -63.216 -1.837 153.242 1.00 74.19 303 LYS A O 1
ATOM 2428 N N . THR A 1 304 ? -64.490 -0.833 151.704 1.00 69.50 304 THR A N 1
ATOM 2429 C CA . THR A 1 304 ? -65.263 -0.012 152.657 1.00 69.50 304 THR A CA 1
ATOM 2430 C C . THR A 1 304 ? -66.431 -0.786 153.279 1.00 69.50 304 THR A C 1
ATOM 2432 O O . THR A 1 304 ? -66.920 -0.408 154.338 1.00 69.50 304 THR A O 1
ATOM 2435 N N . ILE A 1 305 ? -66.917 -1.832 152.600 1.00 72.06 305 ILE A N 1
ATOM 2436 C CA . ILE A 1 305 ? -68.037 -2.676 153.053 1.00 72.06 305 ILE A CA 1
ATOM 2437 C C . ILE A 1 305 ? -67.572 -3.779 154.026 1.00 72.06 305 ILE A C 1
ATOM 2439 O O . ILE A 1 305 ? -68.380 -4.243 154.829 1.00 72.06 305 ILE A O 1
ATOM 2443 N N . ASN A 1 306 ? -66.296 -4.175 153.965 1.00 52.88 306 ASN A N 1
ATOM 2444 C CA . ASN A 1 306 ? -65.662 -5.142 154.874 1.00 52.88 306 ASN A CA 1
ATOM 2445 C C . ASN A 1 306 ? -64.915 -4.447 156.013 1.00 52.88 306 ASN A C 1
ATOM 2447 O O . ASN A 1 306 ? -64.925 -5.004 157.131 1.00 52.88 306 ASN A O 1
#

Foldseek 3Di:
DDDDDDDDDDDDDDDDDDPDDDDDDDDDDPCVVVVVVVVQVVCCVPPVDRDDDDDDDDDDDDPVVVVVVVVVVVPDPDPPDPVVVVPPDVVVVVVVVVVVVVVVVVVVVVVVVVVVVVVVVVVVVVVVVVVVVVVVVVVVVVVVVVVVVVVVVVVVVVVVVVVVVVVVVVVVVVVVVVVVVVVVVVVVVVVVVVVVVVVVVVVVVVVVVVVVVVVVVVVVVVVVVVVVVVVVVVVCCVVPPPPVVVVVVVVVVVVVVVVVVVVVVVVVVVVVVVVVVVVVVVVVVVVVVVVVVVVVVVVVVVVVVD

pLDDT: mean 75.23, std 22.73, range [25.67, 97.06]